Protein AF-A0A7Y5KD28-F1 (afdb_monomer)

Structure (mmCIF, N/CA/C/O backbone):
data_AF-A0A7Y5KD28-F1
#
_entry.id   AF-A0A7Y5KD28-F1
#
loop_
_atom_site.group_PDB
_atom_site.id
_atom_site.type_symbol
_atom_site.label_atom_id
_atom_site.label_alt_id
_atom_site.label_comp_id
_atom_site.label_asym_id
_atom_site.label_entity_id
_atom_site.label_seq_id
_atom_site.pdbx_PDB_ins_code
_atom_site.Cartn_x
_atom_site.Cartn_y
_atom_site.Cartn_z
_atom_site.occupancy
_atom_site.B_iso_or_equiv
_atom_site.auth_seq_id
_atom_site.auth_comp_id
_atom_site.auth_asym_id
_atom_site.auth_atom_id
_atom_site.pdbx_PDB_model_num
ATOM 1 N N . MET A 1 1 ? 67.379 13.908 -21.038 1.00 45.03 1 MET A N 1
ATOM 2 C CA . MET A 1 1 ? 66.218 12.996 -21.132 1.00 45.03 1 MET A CA 1
ATOM 3 C C . MET A 1 1 ? 66.187 12.460 -22.552 1.00 45.03 1 MET A C 1
ATOM 5 O O . MET A 1 1 ? 66.178 13.277 -23.458 1.00 45.03 1 MET A O 1
ATOM 9 N N . LYS A 1 2 ? 66.317 11.143 -22.762 1.00 51.88 2 LYS A N 1
ATOM 10 C CA . LYS A 1 2 ? 66.250 10.554 -24.111 1.00 51.88 2 LYS A CA 1
ATOM 11 C C . LYS A 1 2 ? 64.786 10.538 -24.556 1.00 51.88 2 LYS A C 1
ATOM 13 O O . LYS A 1 2 ? 63.954 10.021 -23.815 1.00 51.88 2 LYS A O 1
ATOM 18 N N . ASP A 1 3 ? 64.492 11.109 -25.720 1.00 65.12 3 ASP A N 1
ATOM 19 C CA . ASP A 1 3 ? 63.159 11.043 -26.317 1.00 65.12 3 ASP A CA 1
ATOM 20 C C . ASP A 1 3 ? 62.828 9.595 -26.687 1.00 65.12 3 ASP A C 1
ATOM 22 O O . ASP A 1 3 ? 63.580 8.936 -27.407 1.00 65.12 3 ASP A O 1
ATOM 26 N N . LEU A 1 4 ? 61.707 9.098 -26.162 1.00 66.06 4 LEU A N 1
ATOM 27 C CA . LEU A 1 4 ? 61.199 7.759 -26.451 1.00 66.06 4 LEU A CA 1
ATOM 28 C C . LEU A 1 4 ? 60.824 7.658 -27.931 1.00 66.06 4 LEU A C 1
ATOM 30 O O . LEU A 1 4 ? 60.107 8.509 -28.468 1.00 66.06 4 LEU A O 1
ATOM 34 N N . THR A 1 5 ? 61.267 6.587 -28.578 1.00 79.88 5 THR A N 1
ATOM 35 C CA . THR A 1 5 ? 60.921 6.267 -29.962 1.00 79.88 5 THR A CA 1
ATOM 36 C C . THR A 1 5 ? 59.408 6.068 -30.115 1.00 79.88 5 THR A C 1
ATOM 38 O O . THR A 1 5 ? 58.695 5.714 -29.173 1.00 79.88 5 THR A O 1
ATOM 41 N N . LYS A 1 6 ? 58.877 6.256 -31.333 1.00 72.69 6 LYS A N 1
ATOM 42 C CA . LYS A 1 6 ? 57.439 6.065 -31.626 1.00 72.69 6 LYS A CA 1
ATOM 43 C C . LYS A 1 6 ? 56.916 4.674 -31.223 1.00 72.69 6 LYS A C 1
ATOM 45 O O . LYS A 1 6 ? 55.735 4.536 -30.911 1.00 72.69 6 LYS A O 1
ATOM 50 N N . ILE A 1 7 ? 57.785 3.661 -31.227 1.00 75.38 7 ILE A N 1
ATOM 51 C CA . ILE A 1 7 ? 57.461 2.286 -30.822 1.00 75.38 7 ILE A CA 1
ATOM 52 C C . ILE A 1 7 ? 57.300 2.205 -29.299 1.00 75.38 7 ILE A C 1
ATOM 54 O O . ILE A 1 7 ? 56.277 1.713 -28.825 1.00 75.38 7 ILE A O 1
ATOM 58 N N . GLU A 1 8 ? 58.240 2.772 -28.541 1.00 76.88 8 GLU A N 1
ATOM 59 C CA . GLU A 1 8 ? 58.186 2.811 -27.073 1.00 76.88 8 GLU A CA 1
ATOM 60 C C . GLU A 1 8 ? 56.978 3.622 -26.571 1.00 76.88 8 GLU A C 1
ATOM 62 O O . GLU A 1 8 ? 56.307 3.220 -25.623 1.00 76.88 8 GLU A O 1
ATOM 67 N N . GLN A 1 9 ? 56.612 4.715 -27.255 1.00 72.31 9 GLN A N 1
ATOM 68 C CA . GLN A 1 9 ? 55.400 5.484 -26.934 1.00 72.31 9 GLN A CA 1
ATOM 69 C C . GLN A 1 9 ? 54.105 4.682 -27.149 1.00 72.31 9 GLN A C 1
ATOM 71 O O . GLN A 1 9 ? 53.150 4.839 -26.386 1.00 72.31 9 GLN A O 1
ATOM 76 N N . LYS A 1 10 ? 54.048 3.826 -28.180 1.00 75.31 10 LYS A N 1
ATOM 77 C CA . LYS A 1 10 ? 52.885 2.967 -28.458 1.00 75.31 10 LYS A CA 1
ATOM 78 C C . LYS A 1 10 ? 52.766 1.845 -27.424 1.00 75.31 10 LYS A C 1
ATOM 80 O O . LYS A 1 10 ? 51.667 1.595 -26.935 1.00 75.31 10 LYS A O 1
ATOM 85 N N . GLN A 1 11 ? 53.889 1.226 -27.059 1.00 79.81 11 GLN A N 1
ATOM 86 C CA . GLN A 1 11 ? 53.948 0.211 -26.003 1.00 79.81 11 GLN A CA 1
ATOM 87 C C . GLN A 1 11 ? 53.531 0.788 -24.648 1.00 79.81 11 GLN A C 1
ATOM 89 O O . GLN A 1 11 ? 52.710 0.193 -23.959 1.00 79.81 11 GLN A O 1
ATOM 94 N N . LEU A 1 12 ? 54.002 1.992 -24.305 1.00 76.25 12 LEU A N 1
ATOM 95 C CA . LEU A 1 12 ? 53.624 2.663 -23.063 1.00 76.25 12 LEU A CA 1
ATOM 96 C C . LEU A 1 12 ? 52.115 2.962 -22.993 1.00 76.25 12 LEU A C 1
ATOM 98 O O . LEU A 1 12 ? 51.504 2.769 -21.945 1.00 76.25 12 LEU A O 1
ATOM 1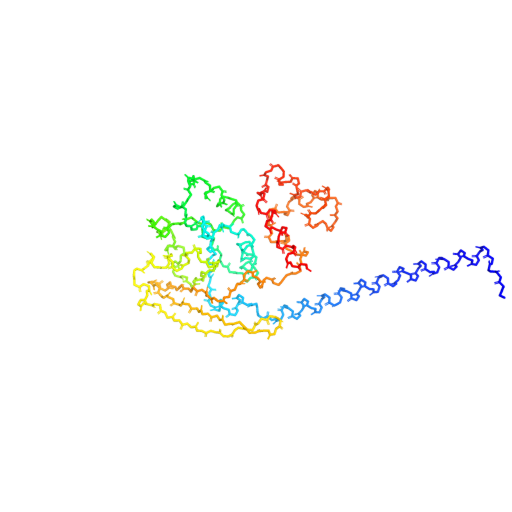02 N N . ARG A 1 13 ? 51.489 3.388 -24.102 1.00 74.44 13 ARG A N 1
ATOM 103 C CA . ARG A 1 13 ? 50.029 3.609 -24.159 1.00 74.44 13 ARG A CA 1
ATOM 104 C C . ARG A 1 13 ? 49.233 2.320 -23.975 1.00 74.44 13 ARG A C 1
ATOM 106 O O . ARG A 1 13 ? 48.241 2.346 -23.255 1.00 74.44 13 ARG A O 1
ATOM 113 N N . HIS A 1 14 ? 49.669 1.226 -24.595 1.00 78.00 14 HIS A N 1
ATOM 114 C CA . HIS A 1 14 ? 49.040 -0.088 -24.440 1.00 78.00 14 HIS A CA 1
ATOM 115 C C . HIS A 1 14 ? 49.076 -0.542 -22.977 1.00 78.00 14 HIS A C 1
ATOM 117 O O . HIS A 1 14 ? 48.043 -0.844 -22.390 1.00 78.00 14 HIS A O 1
ATOM 123 N N . LEU A 1 15 ? 50.253 -0.456 -22.353 1.00 80.81 15 LEU A N 1
ATOM 124 C CA . LEU A 1 15 ? 50.459 -0.834 -20.955 1.00 80.81 15 LEU A CA 1
ATOM 125 C C . LEU A 1 15 ? 49.626 0.033 -19.994 1.00 80.81 15 LEU A C 1
ATOM 127 O O . LEU A 1 15 ? 49.094 -0.449 -18.997 1.00 80.81 15 LEU A O 1
ATOM 131 N N . MET A 1 16 ? 49.470 1.326 -20.306 1.00 76.94 16 MET A N 1
ATOM 132 C CA . MET A 1 16 ? 48.580 2.221 -19.560 1.00 76.94 16 MET A CA 1
ATOM 133 C C . MET A 1 16 ? 47.094 1.883 -19.746 1.00 76.94 16 MET A C 1
ATOM 135 O O . MET A 1 16 ? 46.325 2.056 -18.801 1.00 76.94 16 MET A O 1
ATOM 139 N N . GLN A 1 17 ? 46.672 1.426 -20.929 1.00 71.12 17 GLN A N 1
ATOM 140 C CA . GLN A 1 17 ? 45.291 1.000 -21.184 1.00 71.12 17 GLN A CA 1
ATOM 141 C C . GLN A 1 17 ? 44.956 -0.294 -20.438 1.00 71.12 17 GLN A C 1
ATOM 143 O O . GLN A 1 17 ? 43.931 -0.343 -19.763 1.00 71.12 17 GLN A O 1
ATOM 148 N N . GLU A 1 18 ? 45.844 -1.287 -20.468 1.00 79.62 18 GLU A N 1
ATOM 149 C CA . GLU A 1 18 ? 45.683 -2.535 -19.710 1.00 79.62 18 GLU A CA 1
ATOM 150 C C . GLU A 1 18 ? 45.641 -2.275 -18.203 1.00 79.62 18 GLU A C 1
ATOM 152 O O . GLU A 1 18 ? 44.765 -2.782 -17.504 1.00 79.62 18 GLU A O 1
ATOM 157 N N . ARG A 1 19 ? 46.525 -1.402 -17.699 1.00 81.62 19 ARG A N 1
ATOM 158 C CA . ARG A 1 19 ? 46.511 -0.998 -16.288 1.00 81.62 19 ARG A CA 1
ATOM 159 C C . ARG A 1 19 ? 45.207 -0.298 -15.898 1.00 81.62 19 ARG A C 1
ATOM 161 O O . ARG A 1 19 ? 44.709 -0.530 -14.803 1.00 81.62 19 ARG A O 1
ATOM 168 N N . LYS A 1 20 ? 44.644 0.546 -16.772 1.00 73.50 20 LYS A N 1
ATOM 169 C CA . LYS A 1 20 ? 43.342 1.194 -16.535 1.00 73.50 20 LYS A CA 1
ATOM 170 C C . LYS A 1 20 ? 42.182 0.199 -16.537 1.00 73.50 20 LYS A C 1
ATOM 172 O O . LYS A 1 20 ? 41.294 0.346 -15.708 1.00 73.50 20 LYS A O 1
ATOM 177 N N . ALA A 1 21 ? 42.182 -0.775 -17.447 1.00 74.44 21 ALA A N 1
ATOM 178 C CA . ALA A 1 21 ? 41.151 -1.810 -17.504 1.00 74.44 21 ALA A CA 1
ATOM 179 C C . ALA A 1 21 ? 41.175 -2.689 -16.245 1.00 74.44 21 ALA A C 1
ATOM 181 O O . ALA A 1 21 ? 40.136 -2.920 -15.638 1.00 74.44 21 ALA A O 1
ATOM 182 N N . ARG A 1 22 ? 42.370 -3.081 -15.792 1.00 82.00 22 ARG A N 1
ATOM 183 C CA . ARG A 1 22 ? 42.548 -3.858 -14.563 1.00 82.00 22 ARG A CA 1
ATOM 184 C C . ARG A 1 22 ? 42.075 -3.113 -13.311 1.00 82.00 22 ARG A C 1
ATOM 186 O O . ARG A 1 22 ? 41.304 -3.665 -12.544 1.00 82.00 22 ARG A O 1
ATOM 193 N N . LEU A 1 23 ? 42.459 -1.843 -13.156 1.00 76.44 23 LEU A N 1
ATOM 194 C CA . LEU A 1 23 ? 41.993 -1.005 -12.040 1.00 76.44 23 LEU A CA 1
ATOM 195 C C . LEU A 1 23 ? 40.474 -0.773 -12.049 1.00 76.44 23 LEU A C 1
ATOM 197 O O . LEU A 1 23 ? 39.911 -0.391 -11.029 1.00 76.44 23 LEU A O 1
ATOM 201 N N . ARG A 1 24 ? 39.818 -0.912 -13.207 1.00 74.25 24 ARG A N 1
ATOM 202 C CA . ARG A 1 24 ? 38.361 -0.811 -13.310 1.00 74.25 24 ARG A CA 1
ATOM 203 C C . ARG A 1 24 ? 37.686 -2.088 -12.813 1.00 74.25 24 ARG A C 1
ATOM 205 O O . ARG A 1 24 ? 36.759 -1.965 -12.031 1.00 74.25 24 ARG A O 1
ATOM 212 N N . LEU A 1 25 ? 38.193 -3.253 -13.217 1.00 74.62 25 LEU A N 1
ATOM 213 C CA . LEU A 1 25 ? 37.714 -4.553 -12.737 1.00 74.62 25 LEU A CA 1
ATOM 214 C C . LEU A 1 25 ? 37.894 -4.687 -11.220 1.00 74.62 25 LEU A C 1
ATOM 216 O O . LEU A 1 25 ? 36.931 -4.986 -10.535 1.00 74.62 25 LEU A O 1
ATOM 220 N N . GLU A 1 26 ? 39.074 -4.339 -10.690 1.00 81.00 26 GLU A N 1
ATOM 221 C CA . GLU A 1 26 ? 39.342 -4.370 -9.239 1.00 81.00 26 GLU A CA 1
ATOM 222 C C . GLU A 1 26 ? 38.347 -3.483 -8.455 1.00 81.00 26 GLU A C 1
ATOM 224 O O . GLU A 1 26 ? 37.886 -3.859 -7.387 1.00 81.00 26 GLU A O 1
ATOM 229 N N . ARG A 1 27 ? 37.934 -2.331 -9.011 1.00 71.62 27 ARG A N 1
ATOM 230 C CA . ARG A 1 27 ? 36.914 -1.455 -8.398 1.00 71.62 27 ARG A CA 1
ATOM 231 C C . ARG A 1 27 ? 35.479 -1.957 -8.545 1.00 71.62 27 ARG A C 1
ATOM 233 O O . ARG A 1 27 ? 34.626 -1.550 -7.763 1.00 71.62 27 ARG A O 1
ATOM 240 N N . GLU A 1 28 ? 35.184 -2.709 -9.600 1.00 71.31 28 GLU A N 1
ATOM 241 C CA . GLU A 1 28 ? 33.876 -3.341 -9.795 1.00 71.31 28 GLU A CA 1
ATOM 242 C C . GLU A 1 28 ? 33.728 -4.509 -8.805 1.00 71.31 28 GLU A C 1
ATOM 244 O O . GLU A 1 28 ? 32.719 -4.569 -8.112 1.00 71.31 28 GLU A O 1
ATOM 249 N N . GLU A 1 29 ? 34.778 -5.317 -8.618 1.00 72.88 29 GLU A N 1
ATOM 250 C CA . GLU A 1 29 ? 34.846 -6.390 -7.612 1.00 72.88 29 GLU A CA 1
ATOM 251 C C . GLU A 1 29 ? 34.742 -5.850 -6.172 1.00 72.88 29 GLU A C 1
ATOM 253 O O . GLU A 1 29 ? 33.913 -6.328 -5.403 1.00 72.88 29 GLU A O 1
ATOM 258 N N . GLU A 1 30 ? 35.501 -4.802 -5.813 1.00 70.19 30 GLU A N 1
ATOM 259 C CA . GLU A 1 30 ? 35.403 -4.156 -4.487 1.00 70.19 30 GLU A CA 1
ATOM 260 C C . GLU A 1 30 ? 33.987 -3.617 -4.211 1.00 70.19 30 GLU A C 1
ATOM 262 O O . GLU A 1 30 ? 33.477 -3.737 -3.098 1.00 70.19 30 GLU A O 1
ATOM 267 N N . ARG A 1 31 ? 33.317 -3.052 -5.227 1.00 67.25 31 ARG A N 1
ATOM 268 C CA . ARG A 1 31 ? 31.932 -2.569 -5.102 1.00 67.25 31 ARG A CA 1
ATOM 269 C C . ARG A 1 31 ? 30.929 -3.698 -4.924 1.00 67.25 31 ARG A C 1
ATOM 271 O O . ARG A 1 31 ? 29.965 -3.517 -4.189 1.00 67.25 31 ARG A O 1
ATOM 278 N N . GLU A 1 32 ? 31.118 -4.822 -5.608 1.00 62.41 32 GLU A N 1
ATOM 279 C CA . GLU A 1 32 ? 30.268 -6.003 -5.447 1.00 62.41 32 GLU A CA 1
ATOM 280 C C . GLU A 1 32 ? 30.452 -6.641 -4.063 1.00 62.41 32 GLU A C 1
ATOM 282 O O . GLU A 1 32 ? 29.462 -7.035 -3.446 1.00 62.41 32 GLU A O 1
ATOM 287 N N . GLU A 1 33 ? 31.680 -6.679 -3.533 1.00 64.81 33 GLU A N 1
ATOM 288 C CA . GLU A 1 33 ? 31.959 -7.145 -2.169 1.00 64.81 33 GLU A CA 1
ATOM 289 C C . GLU A 1 33 ? 31.365 -6.213 -1.100 1.00 64.81 33 GLU A C 1
ATOM 291 O O . GLU A 1 33 ? 30.713 -6.692 -0.170 1.00 64.81 33 GLU A O 1
ATOM 296 N N . GLU A 1 34 ? 31.527 -4.891 -1.236 1.00 60.34 34 GLU A N 1
ATOM 297 C CA . GLU A 1 34 ? 30.928 -3.907 -0.320 1.00 60.34 34 GLU A CA 1
ATOM 298 C C . GLU A 1 34 ? 29.394 -3.949 -0.371 1.00 60.34 34 GLU A C 1
ATOM 300 O O . GLU A 1 34 ? 28.745 -4.009 0.675 1.00 60.34 34 GLU A O 1
ATOM 305 N N . ALA A 1 35 ? 28.804 -3.997 -1.570 1.00 55.12 35 ALA A N 1
ATOM 306 C CA . ALA A 1 35 ? 27.358 -4.125 -1.741 1.00 55.12 35 ALA A CA 1
ATOM 307 C C . ALA A 1 35 ? 26.830 -5.456 -1.184 1.00 55.12 35 ALA A C 1
ATOM 309 O O . ALA A 1 35 ? 25.750 -5.489 -0.594 1.00 55.12 35 ALA A O 1
ATOM 310 N N . GLY A 1 36 ? 27.592 -6.545 -1.333 1.00 53.00 36 GLY A N 1
ATOM 311 C CA . GLY A 1 36 ? 27.282 -7.846 -0.746 1.00 53.00 36 GLY A CA 1
ATOM 312 C C . GLY A 1 36 ? 27.288 -7.813 0.783 1.00 53.00 36 GLY A C 1
ATOM 313 O O . GLY A 1 36 ? 26.335 -8.280 1.405 1.00 53.00 36 GLY A O 1
ATOM 314 N N . ALA A 1 37 ? 28.308 -7.202 1.390 1.00 52.00 37 ALA A N 1
ATOM 315 C CA . ALA A 1 37 ? 28.430 -7.073 2.842 1.00 52.00 37 ALA A CA 1
ATOM 316 C C . ALA A 1 37 ? 27.361 -6.144 3.452 1.00 52.00 37 ALA A C 1
ATOM 318 O O . ALA A 1 37 ? 26.794 -6.458 4.501 1.00 52.00 37 ALA A O 1
ATOM 319 N N . GLU A 1 38 ? 27.037 -5.024 2.796 1.00 54.12 38 GLU A N 1
ATOM 320 C CA . GLU A 1 38 ? 25.937 -4.143 3.213 1.00 54.12 38 GLU A CA 1
ATOM 321 C C . GLU A 1 38 ? 24.571 -4.822 3.057 1.00 54.12 38 GLU A C 1
ATOM 323 O O . GLU A 1 38 ? 23.731 -4.731 3.956 1.00 54.12 38 GLU A O 1
ATOM 328 N N . ALA A 1 39 ? 24.339 -5.547 1.957 1.00 53.72 39 ALA A N 1
ATOM 329 C CA . ALA A 1 39 ? 23.113 -6.318 1.763 1.00 53.72 39 ALA A CA 1
ATOM 330 C C . ALA A 1 39 ? 22.953 -7.414 2.830 1.00 53.72 39 ALA A C 1
ATOM 332 O O . ALA A 1 39 ? 21.835 -7.655 3.292 1.00 53.72 39 ALA A O 1
ATOM 333 N N . GLU A 1 40 ? 24.051 -8.039 3.261 1.00 47.25 40 GLU A N 1
ATOM 334 C CA . GLU A 1 40 ? 24.055 -9.048 4.320 1.00 47.25 40 GLU A CA 1
ATOM 335 C C . GLU A 1 40 ? 23.751 -8.438 5.706 1.00 47.25 40 GLU A C 1
ATOM 337 O O . GLU A 1 40 ? 22.872 -8.949 6.401 1.00 47.25 40 GLU A O 1
ATOM 342 N N . ASP A 1 41 ? 24.349 -7.298 6.093 1.00 52.81 41 ASP A N 1
ATOM 343 C CA . ASP A 1 41 ? 24.014 -6.604 7.362 1.00 52.81 41 ASP A CA 1
ATOM 344 C C . ASP A 1 41 ? 22.566 -6.073 7.370 1.00 52.81 41 ASP A C 1
ATOM 346 O O . ASP A 1 41 ? 21.840 -6.213 8.360 1.00 52.81 41 ASP A O 1
ATOM 350 N N . VAL A 1 42 ? 22.084 -5.534 6.244 1.00 54.06 42 VAL A N 1
ATOM 351 C CA . VAL A 1 42 ? 20.682 -5.106 6.096 1.00 54.06 42 VAL A CA 1
ATOM 352 C C . VAL A 1 42 ? 19.723 -6.300 6.147 1.00 54.06 42 VAL A C 1
ATOM 354 O O . VAL A 1 42 ? 18.638 -6.180 6.717 1.00 54.06 42 VAL A O 1
ATOM 357 N N . SER A 1 43 ? 20.110 -7.458 5.603 1.00 49.41 43 SER A N 1
ATOM 358 C CA . SER A 1 43 ? 19.316 -8.692 5.654 1.00 49.41 43 SER A CA 1
ATOM 359 C C . SER A 1 43 ? 19.254 -9.314 7.054 1.00 49.41 43 SER A C 1
ATOM 361 O O . SER A 1 43 ? 18.311 -10.054 7.344 1.00 49.41 43 SER A O 1
ATOM 363 N N . LEU A 1 44 ? 20.245 -9.060 7.915 1.00 48.31 44 LEU A N 1
ATOM 364 C CA . LEU A 1 44 ? 20.317 -9.621 9.268 1.00 48.31 44 LEU A CA 1
ATOM 365 C C . LEU A 1 44 ? 19.481 -8.840 10.293 1.00 48.31 44 LEU A C 1
ATOM 367 O O . LEU A 1 44 ? 19.136 -9.385 11.345 1.00 48.31 44 LEU A O 1
ATOM 371 N N . ARG A 1 45 ? 19.122 -7.583 10.006 1.00 60.84 45 ARG A N 1
ATOM 372 C CA . ARG A 1 45 ? 18.288 -6.762 10.895 1.00 60.84 45 ARG A CA 1
ATOM 373 C C . ARG A 1 45 ? 16.808 -6.953 10.587 1.00 60.84 45 ARG A C 1
ATOM 375 O O . ARG A 1 45 ? 16.359 -6.826 9.453 1.00 60.84 45 ARG A O 1
ATOM 382 N N . GLU A 1 46 ? 16.030 -7.237 11.629 1.00 69.44 46 GLU A N 1
ATOM 383 C CA . GLU A 1 46 ? 14.576 -7.354 11.524 1.00 69.44 46 GLU A CA 1
ATOM 384 C C . GLU A 1 46 ? 13.977 -6.041 10.997 1.00 69.44 46 GLU A C 1
ATOM 386 O O . GLU A 1 46 ? 14.171 -4.977 11.598 1.00 69.44 46 GLU A O 1
ATOM 391 N N . SER A 1 47 ? 13.241 -6.110 9.880 1.00 82.44 47 SER A N 1
ATOM 392 C CA . SER A 1 47 ? 12.644 -4.921 9.274 1.00 82.44 47 SER A CA 1
ATOM 393 C C . SER A 1 47 ? 11.718 -4.208 10.261 1.00 82.44 47 SER A C 1
ATOM 395 O O . SER A 1 47 ? 11.080 -4.825 11.120 1.00 82.44 47 SER A O 1
ATOM 397 N N . LEU A 1 48 ? 11.605 -2.885 10.128 1.00 86.62 48 LEU A N 1
ATOM 398 C CA . LEU A 1 48 ? 10.737 -2.086 10.994 1.00 86.62 48 LEU A CA 1
ATOM 399 C C . LEU A 1 48 ? 9.281 -2.574 10.951 1.00 86.62 48 LEU A C 1
ATOM 401 O O . LEU A 1 48 ? 8.598 -2.607 11.977 1.00 86.62 48 LEU A O 1
ATOM 405 N N . LEU A 1 49 ? 8.822 -2.991 9.765 1.00 89.06 49 LEU A N 1
ATOM 406 C CA . LEU A 1 49 ? 7.504 -3.587 9.598 1.00 89.06 49 LEU A CA 1
ATOM 407 C C . LEU A 1 49 ? 7.376 -4.848 10.453 1.00 89.06 49 LEU A C 1
ATOM 409 O O . LEU A 1 49 ? 6.391 -4.971 11.174 1.00 89.06 49 LEU A O 1
ATOM 413 N N . ARG A 1 50 ? 8.367 -5.740 10.440 1.00 87.00 50 ARG A N 1
ATOM 414 C CA . ARG A 1 50 ? 8.324 -6.992 11.199 1.00 87.00 50 ARG A CA 1
ATOM 415 C C . ARG A 1 50 ? 8.363 -6.785 12.716 1.00 87.00 50 ARG A C 1
ATOM 417 O O . ARG A 1 50 ? 7.567 -7.407 13.423 1.00 87.00 50 ARG A O 1
ATOM 424 N N . GLN A 1 51 ? 9.159 -5.823 13.197 1.00 87.81 51 GLN A N 1
ATOM 425 C CA . GLN A 1 51 ? 9.179 -5.427 14.614 1.00 87.81 51 GLN A CA 1
ATOM 426 C C . GLN A 1 51 ? 7.783 -4.999 15.112 1.00 87.81 51 GLN A C 1
ATOM 428 O O . GLN A 1 51 ? 7.363 -5.359 16.216 1.00 87.81 51 GLN A O 1
ATOM 433 N N . ILE A 1 52 ? 7.038 -4.246 14.293 1.00 88.25 52 ILE A N 1
ATOM 434 C CA . ILE A 1 52 ? 5.686 -3.768 14.622 1.00 88.25 52 ILE A CA 1
ATOM 435 C C . ILE A 1 52 ? 4.638 -4.872 14.413 1.00 88.25 52 ILE A C 1
ATOM 437 O O . ILE A 1 52 ? 3.757 -5.070 15.254 1.00 88.25 52 ILE A O 1
ATOM 441 N N . ALA A 1 53 ? 4.740 -5.603 13.303 1.00 86.81 53 ALA A N 1
ATOM 442 C CA . ALA A 1 53 ? 3.765 -6.575 12.819 1.00 86.81 53 ALA A CA 1
ATOM 443 C C . ALA A 1 53 ? 3.888 -7.954 13.487 1.00 86.81 53 ALA A C 1
ATOM 445 O O . ALA A 1 53 ? 3.370 -8.946 12.974 1.00 86.81 53 ALA A O 1
ATOM 446 N N . LYS A 1 54 ? 4.556 -8.064 14.641 1.00 87.12 54 LYS A N 1
ATOM 447 C CA . LYS A 1 54 ? 4.733 -9.345 15.332 1.00 87.12 54 LYS A CA 1
ATOM 448 C C . LYS A 1 54 ? 3.387 -10.020 15.602 1.00 87.12 54 LYS A C 1
ATOM 450 O O . LYS A 1 54 ? 2.595 -9.530 16.408 1.00 87.12 54 LYS A O 1
ATOM 455 N N . GLY A 1 55 ? 3.152 -11.169 14.965 1.00 89.31 55 GLY A N 1
ATOM 456 C CA . GLY A 1 55 ? 1.909 -11.945 15.056 1.00 89.31 55 GLY A CA 1
ATOM 457 C C . GLY A 1 55 ? 0.722 -11.339 14.296 1.00 89.31 55 GLY A C 1
ATOM 458 O O . GLY A 1 55 ? -0.419 -11.652 14.625 1.00 89.31 55 GLY A O 1
ATOM 459 N N . VAL A 1 56 ? 0.967 -10.419 13.366 1.00 94.44 56 VAL A N 1
ATOM 460 C CA . VAL A 1 56 ? -0.017 -9.914 12.401 1.00 94.44 56 VAL A CA 1
ATOM 461 C C . VAL A 1 56 ? -0.051 -10.873 11.215 1.00 94.44 56 VAL A C 1
ATOM 463 O O . VAL A 1 56 ? 0.993 -11.248 10.696 1.00 94.44 56 VAL A O 1
ATOM 466 N N . SER A 1 57 ? -1.250 -11.275 10.799 1.00 94.56 57 SER A N 1
ATOM 467 C CA . SER A 1 57 ? -1.469 -12.144 9.635 1.00 94.56 57 SER A CA 1
ATOM 468 C C . SER A 1 57 ? -1.804 -11.367 8.364 1.00 94.56 57 SER A C 1
ATOM 470 O O . SER A 1 57 ? -1.660 -11.901 7.271 1.00 94.56 57 SER A O 1
ATOM 472 N N . GLN A 1 58 ? -2.302 -10.134 8.503 1.00 96.81 58 GLN A N 1
ATOM 473 C CA . GLN A 1 58 ? -2.788 -9.333 7.382 1.00 96.81 58 GLN A CA 1
ATOM 474 C C . GLN A 1 58 ? -2.388 -7.861 7.530 1.00 96.81 58 GLN A C 1
ATOM 476 O O . GLN A 1 58 ? -2.604 -7.248 8.578 1.00 96.81 58 GLN A O 1
ATOM 481 N N . LEU A 1 59 ? -1.861 -7.267 6.463 1.00 97.31 59 LEU A N 1
ATOM 482 C CA . LEU A 1 59 ? -1.640 -5.833 6.349 1.00 97.31 59 LEU A CA 1
ATOM 483 C C . LEU A 1 59 ? -2.777 -5.193 5.545 1.00 97.31 59 LEU A C 1
ATOM 485 O O . LEU A 1 59 ? -3.035 -5.562 4.401 1.00 97.31 59 LEU A O 1
ATOM 489 N N . VAL A 1 60 ? -3.447 -4.205 6.131 1.00 97.75 60 VAL A N 1
ATOM 490 C CA . VAL A 1 60 ? -4.479 -3.412 5.459 1.00 97.75 60 VAL A CA 1
ATOM 491 C C . VAL A 1 60 ? -3.900 -2.042 5.130 1.00 97.75 60 VAL A C 1
ATOM 493 O O . VAL A 1 60 ? -3.761 -1.178 5.998 1.00 97.75 60 VAL A O 1
ATOM 496 N N . ILE A 1 61 ? -3.554 -1.836 3.865 1.00 97.44 61 ILE A N 1
ATOM 497 C CA . ILE A 1 61 ? -3.009 -0.572 3.371 1.00 97.44 61 ILE A CA 1
ATOM 498 C C . ILE A 1 61 ? -4.181 0.348 3.049 1.00 97.44 61 ILE A C 1
ATOM 500 O O . ILE A 1 61 ? -4.971 0.072 2.149 1.00 97.44 61 ILE A O 1
ATOM 504 N N . VAL A 1 62 ? -4.316 1.443 3.792 1.00 96.94 62 VAL A N 1
ATOM 505 C CA . VAL A 1 62 ? -5.407 2.405 3.633 1.00 96.94 62 VAL A CA 1
ATOM 506 C C . VAL A 1 62 ? -4.923 3.603 2.822 1.00 96.94 62 VAL A C 1
ATOM 508 O O . VAL A 1 62 ? -4.148 4.427 3.304 1.00 96.94 62 VAL A O 1
ATOM 511 N N . GLY A 1 63 ? -5.422 3.713 1.595 1.00 96.25 63 GLY A N 1
ATOM 512 C CA . GLY A 1 63 ? -5.355 4.927 0.783 1.00 96.25 63 GLY A CA 1
ATOM 513 C C . GLY A 1 63 ? -6.649 5.730 0.909 1.00 96.25 63 GLY A C 1
ATOM 514 O O . GLY A 1 63 ? -7.665 5.208 1.365 1.00 96.25 63 GLY A O 1
ATOM 515 N N . ALA A 1 64 ? -6.645 6.997 0.498 1.00 95.06 64 ALA A N 1
ATOM 516 C CA . ALA A 1 64 ? -7.853 7.818 0.506 1.00 95.06 64 ALA A CA 1
ATOM 517 C C . ALA A 1 64 ? -7.985 8.686 -0.744 1.00 95.06 64 ALA A C 1
ATOM 519 O O . ALA A 1 64 ? -6.995 9.159 -1.296 1.00 95.06 64 ALA A O 1
ATOM 520 N N . PHE A 1 65 ? -9.230 8.930 -1.148 1.00 94.06 65 PHE A N 1
ATOM 521 C CA . PHE A 1 65 ? -9.575 9.993 -2.085 1.00 94.06 65 PHE A CA 1
ATOM 522 C C . PHE A 1 65 ? -9.802 11.320 -1.343 1.00 94.06 65 PHE A C 1
ATOM 524 O O . PHE A 1 65 ? -10.190 11.344 -0.175 1.00 94.06 65 PHE A O 1
ATOM 531 N N . GLY A 1 66 ? -9.575 12.447 -2.019 1.00 89.38 66 GLY A N 1
ATOM 532 C CA . GLY A 1 66 ? -9.739 13.780 -1.433 1.00 89.38 66 GLY A CA 1
ATOM 533 C C . GLY A 1 66 ? -8.469 14.295 -0.755 1.00 89.38 66 GLY A C 1
ATOM 534 O O . GLY A 1 66 ? -7.447 14.436 -1.417 1.00 89.38 66 GLY A O 1
ATOM 535 N N . SER A 1 67 ? -8.554 14.646 0.534 1.00 84.06 67 SER A N 1
ATOM 536 C CA . SER A 1 67 ? -7.422 15.170 1.317 1.00 84.06 67 SER A CA 1
ATOM 537 C C . SER A 1 67 ? -7.084 14.234 2.495 1.00 84.06 67 SER A C 1
ATOM 539 O O . SER A 1 67 ? -7.975 13.971 3.320 1.00 84.06 67 SER A O 1
ATOM 541 N N . PRO A 1 68 ? -5.845 13.705 2.592 1.00 87.75 68 PRO A N 1
ATOM 542 C CA . PRO A 1 68 ? -4.779 13.810 1.587 1.00 87.75 68 PRO A CA 1
ATOM 543 C C . PRO A 1 68 ? -5.151 13.083 0.277 1.00 87.75 68 PRO A C 1
ATOM 545 O O . PRO A 1 68 ? -5.989 12.175 0.313 1.00 87.75 68 PRO A O 1
ATOM 548 N N . PRO A 1 69 ? -4.573 13.488 -0.872 1.00 88.88 69 PRO A N 1
ATOM 549 C CA . PRO A 1 69 ? -4.782 12.788 -2.134 1.00 88.88 69 PRO A CA 1
ATOM 550 C C . PRO A 1 69 ? -4.167 11.390 -2.081 1.00 88.88 69 PRO A C 1
ATOM 552 O O . PRO A 1 69 ? -3.275 11.117 -1.276 1.00 88.88 69 PRO A O 1
ATOM 555 N N . LEU A 1 70 ? -4.613 10.511 -2.979 1.00 92.50 70 LEU A N 1
ATOM 556 C CA . LEU A 1 70 ? -4.077 9.160 -3.070 1.00 92.50 70 LEU A CA 1
ATOM 557 C C . LEU A 1 70 ? -2.591 9.203 -3.467 1.00 92.50 70 LEU A C 1
ATOM 559 O O . LEU A 1 70 ? -2.245 9.542 -4.600 1.00 92.50 70 LEU A O 1
ATOM 563 N N . ALA A 1 71 ? -1.714 8.860 -2.524 1.00 92.81 71 ALA A N 1
ATOM 564 C CA . ALA A 1 71 ? -0.270 8.836 -2.716 1.00 92.81 71 ALA A CA 1
ATOM 565 C C . ALA A 1 71 ? 0.186 7.452 -3.206 1.00 92.81 71 ALA A C 1
ATOM 567 O O . ALA A 1 71 ? 0.517 6.576 -2.408 1.00 92.81 71 ALA A O 1
ATOM 568 N N . PHE A 1 72 ? 0.212 7.256 -4.530 1.00 96.38 72 PHE A N 1
ATOM 569 C CA . PHE A 1 72 ? 0.661 5.995 -5.140 1.00 96.38 72 PHE A CA 1
ATOM 570 C C . PHE A 1 72 ? 2.054 5.535 -4.672 1.00 96.38 72 PHE A C 1
ATOM 572 O O . PHE A 1 72 ? 2.164 4.366 -4.318 1.00 96.38 72 PHE A O 1
ATOM 579 N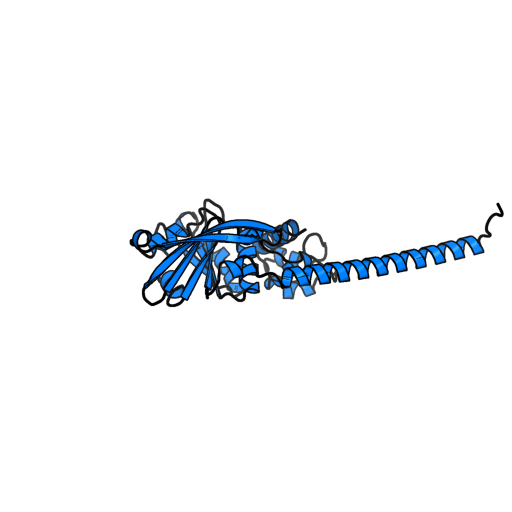 N . PRO A 1 73 ? 3.081 6.408 -4.551 1.00 96.31 73 PRO A N 1
ATOM 580 C CA . PRO A 1 73 ? 4.391 5.980 -4.051 1.00 96.31 73 PRO A CA 1
ATOM 581 C C . PRO A 1 73 ? 4.335 5.398 -2.639 1.00 96.31 73 PRO A C 1
ATOM 583 O O . PRO A 1 73 ? 4.953 4.374 -2.373 1.00 96.31 73 PRO A O 1
ATOM 586 N N . THR A 1 74 ? 3.564 6.008 -1.737 1.00 95.12 74 THR A N 1
ATOM 587 C CA . THR A 1 74 ? 3.373 5.496 -0.374 1.00 95.12 74 THR A CA 1
ATOM 588 C C . THR A 1 74 ? 2.702 4.128 -0.388 1.00 95.12 74 THR A C 1
ATOM 590 O O . THR A 1 74 ? 3.169 3.197 0.266 1.00 95.12 74 THR A O 1
ATOM 593 N N . LEU A 1 75 ? 1.612 4.003 -1.148 1.00 96.50 75 LEU A N 1
ATOM 594 C CA . LEU A 1 75 ? 0.849 2.767 -1.296 1.00 96.50 75 LEU A CA 1
ATOM 595 C C . LEU A 1 75 ? 1.743 1.645 -1.836 1.00 96.50 75 LEU A C 1
ATOM 597 O O . LEU A 1 75 ? 1.817 0.575 -1.239 1.00 96.50 75 LEU A O 1
ATOM 601 N N . ASP A 1 76 ? 2.471 1.914 -2.915 1.00 97.81 76 ASP A N 1
ATOM 602 C CA . ASP A 1 76 ? 3.310 0.926 -3.581 1.00 97.81 76 ASP A CA 1
ATOM 603 C C . ASP A 1 76 ? 4.519 0.530 -2.722 1.00 97.81 76 ASP A C 1
ATOM 605 O O . ASP A 1 76 ? 4.838 -0.651 -2.650 1.00 97.81 76 ASP A O 1
ATOM 609 N N . ARG A 1 77 ? 5.132 1.458 -1.969 1.00 97.12 77 ARG A N 1
ATOM 610 C CA . ARG A 1 77 ? 6.171 1.110 -0.976 1.00 97.12 77 ARG A CA 1
ATOM 611 C C . ARG A 1 77 ? 5.634 0.178 0.107 1.00 97.12 77 ARG A C 1
ATOM 613 O O . ARG A 1 77 ? 6.323 -0.762 0.490 1.00 97.12 77 ARG A O 1
ATOM 620 N N . LEU A 1 78 ? 4.410 0.405 0.586 1.00 96.31 78 LEU A N 1
ATOM 621 C CA . LEU A 1 78 ? 3.775 -0.484 1.564 1.00 96.31 78 LEU A CA 1
ATOM 622 C C . LEU A 1 78 ? 3.448 -1.857 0.963 1.00 96.31 78 LEU A C 1
ATOM 624 O O . LEU A 1 78 ? 3.602 -2.850 1.665 1.00 96.31 78 LEU A O 1
ATOM 628 N N . LEU A 1 79 ? 3.051 -1.932 -0.315 1.00 97.06 79 LEU A N 1
ATOM 629 C CA . LEU A 1 79 ? 2.865 -3.210 -1.018 1.00 97.06 79 LEU A CA 1
ATOM 630 C C . LEU A 1 79 ? 4.182 -3.984 -1.120 1.00 97.06 79 LEU A C 1
ATOM 632 O O . LEU A 1 79 ? 4.209 -5.169 -0.800 1.00 97.06 79 LEU A O 1
ATOM 636 N N . ILE A 1 80 ? 5.275 -3.307 -1.486 1.00 96.38 80 ILE A N 1
ATOM 637 C CA . ILE A 1 80 ? 6.618 -3.903 -1.537 1.00 96.38 80 ILE A CA 1
ATOM 638 C C . ILE A 1 80 ? 7.007 -4.453 -0.162 1.00 96.38 80 ILE A C 1
ATOM 640 O O . ILE A 1 80 ? 7.430 -5.601 -0.051 1.00 96.38 80 ILE A O 1
ATOM 644 N N . LEU A 1 81 ? 6.841 -3.652 0.895 1.00 94.62 81 LEU A N 1
ATOM 645 C CA . LEU A 1 81 ? 7.136 -4.076 2.264 1.00 94.62 81 LEU A CA 1
ATOM 646 C C . LEU A 1 81 ? 6.301 -5.295 2.673 1.00 94.62 81 LEU A C 1
ATOM 648 O O . LEU A 1 81 ? 6.843 -6.249 3.219 1.00 94.62 81 LEU A O 1
ATOM 652 N N . ALA A 1 82 ? 5.002 -5.293 2.378 1.00 94.19 82 ALA A N 1
ATOM 653 C CA . ALA A 1 82 ? 4.125 -6.409 2.711 1.00 94.19 82 ALA A CA 1
ATOM 654 C C . ALA A 1 82 ? 4.500 -7.691 1.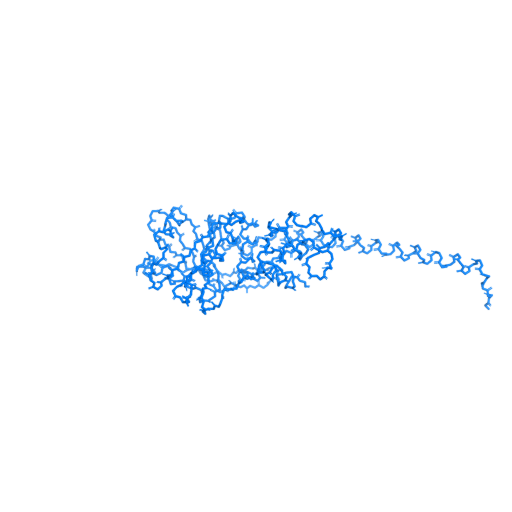957 1.00 94.19 82 ALA A C 1
ATOM 656 O O . ALA A 1 82 ? 4.503 -8.767 2.550 1.00 94.19 82 ALA A O 1
ATOM 657 N N . GLN A 1 83 ? 4.866 -7.569 0.677 1.00 93.25 83 GLN A N 1
ATOM 658 C CA . GLN A 1 83 ? 5.320 -8.688 -0.143 1.00 93.25 83 GLN A CA 1
ATOM 659 C C . GLN A 1 83 ? 6.639 -9.274 0.377 1.00 93.25 83 GLN A C 1
ATOM 661 O O . GLN A 1 83 ? 6.774 -10.492 0.427 1.00 93.25 83 GLN A O 1
ATOM 666 N N . ARG A 1 84 ? 7.592 -8.432 0.800 1.00 90.94 84 ARG A N 1
ATOM 667 C CA . ARG A 1 84 ? 8.869 -8.881 1.387 1.00 90.94 84 ARG A CA 1
ATOM 668 C C . ARG A 1 84 ? 8.704 -9.608 2.716 1.00 90.94 84 ARG A C 1
ATOM 670 O O . ARG A 1 84 ? 9.478 -10.508 3.008 1.00 90.94 84 ARG A O 1
ATOM 677 N N . GLU A 1 85 ? 7.712 -9.206 3.503 1.00 89.81 85 GLU A N 1
ATOM 678 C CA . GLU A 1 85 ? 7.390 -9.829 4.791 1.00 89.81 85 GLU A CA 1
ATOM 679 C C . GLU A 1 85 ? 6.353 -10.957 4.672 1.00 89.81 85 GLU A C 1
ATOM 681 O O . GLU A 1 85 ? 5.887 -11.467 5.690 1.00 89.81 85 GLU A O 1
ATOM 686 N N . GLU A 1 86 ? 5.974 -11.333 3.445 1.00 91.12 86 GLU A N 1
ATOM 687 C CA . GLU A 1 86 ? 5.011 -12.402 3.147 1.00 91.12 86 GLU A CA 1
ATOM 688 C C . GLU A 1 86 ? 3.654 -12.228 3.863 1.00 91.12 86 GLU A C 1
ATOM 690 O O . GLU A 1 86 ? 2.982 -13.195 4.231 1.00 91.12 86 GLU A O 1
ATOM 695 N N . LEU A 1 87 ? 3.226 -10.978 4.067 1.00 93.62 87 LEU A N 1
ATOM 696 C CA . LEU A 1 87 ? 1.957 -10.666 4.720 1.00 93.62 87 LEU A CA 1
ATOM 697 C C . LEU A 1 87 ? 0.800 -10.692 3.719 1.00 93.62 87 LEU A C 1
ATOM 699 O O . LEU A 1 87 ? 0.860 -10.082 2.646 1.00 93.62 87 LEU A O 1
ATOM 703 N N . GLU A 1 88 ? -0.318 -11.316 4.110 1.00 96.12 88 GLU A N 1
ATOM 704 C CA . GLU A 1 88 ? -1.563 -11.174 3.357 1.00 96.12 88 GLU A CA 1
ATOM 705 C C . GLU A 1 88 ? -1.914 -9.685 3.274 1.00 96.12 88 GLU A C 1
ATOM 707 O O . GLU A 1 88 ? -1.969 -8.997 4.292 1.00 96.12 88 GLU A O 1
ATOM 712 N N . THR A 1 89 ? -2.148 -9.169 2.070 1.00 97.38 89 THR A N 1
ATOM 713 C CA . THR A 1 89 ? -2.298 -7.727 1.871 1.00 97.38 89 THR A CA 1
ATOM 714 C C . THR A 1 89 ? -3.669 -7.375 1.320 1.00 97.38 89 THR A C 1
ATOM 716 O O . THR A 1 89 ? -4.106 -7.919 0.308 1.00 97.38 89 THR A O 1
ATOM 719 N N . LEU A 1 90 ? -4.335 -6.425 1.977 1.00 98.31 90 LEU A N 1
ATOM 720 C CA . LEU A 1 90 ? -5.590 -5.826 1.537 1.00 98.31 90 LEU A CA 1
ATOM 721 C C . LEU A 1 90 ? -5.385 -4.333 1.284 1.00 98.31 90 LEU A C 1
ATOM 723 O O . LEU A 1 90 ? -5.103 -3.570 2.206 1.00 98.31 90 LEU A O 1
ATOM 727 N N . LEU A 1 91 ? -5.598 -3.895 0.048 1.00 98.25 91 LEU A N 1
ATOM 728 C CA . LEU A 1 91 ? -5.634 -2.482 -0.296 1.00 98.25 91 LEU A CA 1
ATOM 729 C C . LEU A 1 91 ? -7.052 -1.927 -0.104 1.00 98.25 91 LEU A C 1
ATOM 731 O O . LEU A 1 91 ? -7.991 -2.311 -0.800 1.00 98.25 91 LEU A O 1
ATOM 735 N N . CYS A 1 92 ? -7.209 -0.994 0.829 1.00 98.00 92 CYS A N 1
ATOM 736 C CA . CYS A 1 92 ? -8.468 -0.328 1.137 1.00 98.00 92 CYS A CA 1
ATOM 737 C C . CYS A 1 92 ? -8.425 1.130 0.659 1.00 98.00 92 CYS A C 1
ATOM 739 O O . CYS A 1 92 ? -7.749 1.973 1.248 1.00 98.00 92 CYS A O 1
ATOM 741 N N . LEU A 1 93 ? -9.153 1.441 -0.414 1.00 97.69 93 LEU A N 1
ATOM 742 C CA . LEU A 1 93 ? -9.263 2.791 -0.969 1.00 97.69 93 LEU A CA 1
ATOM 743 C C . LEU A 1 93 ? -10.475 3.509 -0.357 1.00 97.69 93 LEU A C 1
ATOM 745 O O . LEU A 1 93 ? -11.614 3.321 -0.789 1.00 97.69 93 LEU A O 1
ATOM 749 N N . ASN A 1 94 ? -10.226 4.306 0.678 1.00 97.38 94 ASN A N 1
ATOM 750 C CA . ASN A 1 94 ? -11.244 4.977 1.481 1.00 97.38 94 ASN A CA 1
ATOM 751 C C . ASN A 1 94 ? -11.664 6.345 0.902 1.00 97.38 94 ASN A C 1
ATOM 753 O O . ASN A 1 94 ? -11.035 6.892 -0.005 1.00 97.38 94 ASN A O 1
ATOM 757 N N . LYS A 1 95 ? -12.703 6.942 1.493 1.00 96.62 95 LYS A N 1
ATOM 758 C CA . LYS A 1 95 ? -13.241 8.276 1.183 1.00 96.62 95 LYS A CA 1
ATOM 759 C C . LYS A 1 95 ? -13.776 8.422 -0.241 1.00 96.62 95 LYS A C 1
ATOM 761 O O . LYS A 1 95 ? -13.736 9.505 -0.824 1.00 96.62 95 LYS A O 1
ATOM 766 N N . ILE A 1 96 ? -14.304 7.341 -0.814 1.00 96.50 96 ILE A N 1
ATOM 767 C CA . ILE A 1 96 ? -14.927 7.384 -2.148 1.00 96.50 96 ILE A CA 1
ATOM 768 C C . ILE A 1 96 ? -16.101 8.368 -2.229 1.00 96.50 96 ILE A C 1
ATOM 770 O O . ILE A 1 96 ? -16.422 8.836 -3.317 1.00 96.50 96 ILE A O 1
ATOM 774 N N . ASP A 1 97 ? -16.703 8.735 -1.096 1.00 95.44 97 ASP A N 1
ATOM 775 C CA . ASP A 1 97 ? -17.723 9.782 -0.986 1.00 95.44 97 ASP A CA 1
ATOM 776 C C . ASP A 1 97 ? -17.255 11.171 -1.428 1.00 95.44 97 ASP A C 1
ATOM 778 O O . ASP A 1 97 ? -18.085 11.972 -1.853 1.00 95.44 97 ASP A O 1
ATOM 782 N N . LEU A 1 98 ? -15.947 11.433 -1.416 1.00 95.31 98 LEU A N 1
ATOM 783 C CA . LEU A 1 98 ? -15.381 12.707 -1.857 1.00 95.31 98 LEU A CA 1
ATOM 784 C C . LEU A 1 98 ? -15.187 12.791 -3.379 1.00 95.31 98 LEU A C 1
ATOM 786 O O . LEU A 1 98 ? -14.903 13.869 -3.906 1.00 95.31 98 LEU A O 1
ATOM 790 N N . LEU A 1 99 ? -15.331 11.679 -4.105 1.00 94.25 99 LEU A N 1
ATOM 791 C CA . LEU A 1 99 ? -15.197 11.666 -5.558 1.00 94.25 99 LEU A CA 1
ATOM 792 C C . LEU A 1 99 ? -16.470 12.172 -6.233 1.00 94.25 99 LEU A C 1
ATOM 794 O O . LEU A 1 99 ? -17.559 11.638 -6.031 1.00 94.25 99 LEU A O 1
ATOM 798 N N . LYS A 1 100 ? -16.307 13.133 -7.149 1.00 92.69 100 LYS A N 1
ATOM 799 C CA . LYS A 1 100 ? -17.391 13.564 -8.048 1.00 92.69 100 LYS A CA 1
ATOM 800 C C . LYS A 1 100 ? -17.845 12.432 -8.971 1.00 92.69 100 LYS A C 1
ATOM 802 O O . LYS A 1 100 ? -19.030 12.307 -9.255 1.00 92.69 100 LYS A O 1
ATOM 807 N N . ASN A 1 101 ? -16.899 11.618 -9.440 1.00 92.81 101 ASN A N 1
ATOM 808 C CA . ASN A 1 101 ? -17.161 10.453 -10.272 1.00 92.81 101 ASN A CA 1
ATOM 809 C C . ASN A 1 101 ? -16.685 9.184 -9.557 1.00 92.81 101 ASN A C 1
ATOM 811 O O . ASN A 1 101 ? -15.493 8.883 -9.539 1.00 92.81 101 ASN A O 1
ATOM 815 N N . ARG A 1 102 ? -17.625 8.406 -9.010 1.00 89.06 102 ARG A N 1
ATOM 816 C CA . ARG A 1 102 ? -17.317 7.154 -8.298 1.00 89.06 102 ARG A CA 1
ATOM 817 C C . ARG A 1 102 ? -16.618 6.109 -9.179 1.00 89.06 102 ARG A C 1
ATOM 819 O O . ARG A 1 102 ? -15.887 5.277 -8.650 1.00 89.06 102 ARG A O 1
ATOM 826 N N . ALA A 1 103 ? -16.770 6.174 -10.506 1.00 93.88 103 ALA A N 1
ATOM 827 C CA . ALA A 1 103 ? -16.084 5.265 -11.426 1.00 93.88 103 ALA A CA 1
ATOM 828 C C . ALA A 1 103 ? -14.552 5.418 -11.392 1.00 93.88 103 ALA A C 1
ATOM 830 O O . ALA A 1 103 ? -13.833 4.501 -11.785 1.00 93.88 103 ALA A O 1
ATOM 831 N N . GLU A 1 104 ? -14.035 6.551 -10.906 1.00 94.00 104 GLU A N 1
ATOM 832 C CA . GLU A 1 104 ? -12.598 6.772 -10.753 1.00 94.00 104 GLU A CA 1
ATOM 833 C C . GLU A 1 104 ? -11.969 5.821 -9.727 1.00 94.00 104 GLU A C 1
ATOM 835 O O . GLU A 1 104 ? -10.919 5.238 -10.008 1.00 94.00 104 GLU A O 1
ATOM 840 N N . ALA A 1 105 ? -12.634 5.605 -8.586 1.00 95.12 105 ALA A N 1
ATOM 841 C CA . ALA A 1 105 ? -12.160 4.674 -7.564 1.00 95.12 105 ALA A CA 1
ATOM 842 C C . ALA A 1 105 ? -12.059 3.253 -8.115 1.00 95.12 105 ALA A C 1
ATOM 844 O O . ALA A 1 105 ? -11.038 2.589 -7.952 1.00 95.12 105 ALA A O 1
ATOM 845 N N . GLU A 1 106 ? -13.095 2.815 -8.828 1.00 95.31 106 GLU A N 1
ATOM 846 C CA . GLU A 1 106 ? -13.137 1.487 -9.431 1.00 95.31 106 GLU A CA 1
ATOM 847 C C . GLU A 1 106 ? -12.095 1.332 -10.548 1.00 95.31 106 GLU A C 1
ATOM 849 O O . GLU A 1 106 ? -11.468 0.282 -10.665 1.00 95.31 106 GLU A O 1
ATOM 854 N N . ARG A 1 107 ? -11.831 2.382 -11.337 1.00 96.12 107 ARG A N 1
ATOM 855 C CA . ARG A 1 107 ? -10.763 2.370 -12.348 1.00 96.12 107 ARG A CA 1
ATOM 856 C C . ARG A 1 107 ? -9.390 2.144 -11.717 1.00 96.12 107 ARG A C 1
ATOM 858 O O . ARG A 1 107 ? -8.616 1.354 -12.250 1.00 96.12 107 ARG A O 1
ATOM 865 N N . ILE A 1 108 ? -9.093 2.815 -10.603 1.00 96.62 108 ILE A N 1
ATOM 866 C CA . ILE A 1 108 ? -7.831 2.630 -9.872 1.00 96.62 108 ILE A CA 1
ATOM 867 C C . ILE A 1 108 ? -7.791 1.241 -9.233 1.00 96.62 108 ILE A C 1
ATOM 869 O O . ILE A 1 108 ? -6.818 0.515 -9.420 1.00 96.62 108 ILE A O 1
ATOM 873 N N . ALA A 1 109 ? -8.863 0.823 -8.556 1.00 97.25 109 ALA A N 1
ATOM 874 C CA . ALA A 1 109 ? -8.936 -0.493 -7.929 1.00 97.25 109 ALA A CA 1
ATOM 875 C C . ALA A 1 109 ? -8.707 -1.629 -8.939 1.00 97.25 109 ALA A C 1
ATOM 877 O O . ALA A 1 109 ? -7.981 -2.577 -8.651 1.00 97.25 109 ALA A O 1
ATOM 878 N N . ARG A 1 110 ? -9.258 -1.511 -10.154 1.00 97.81 110 ARG A N 1
ATOM 879 C CA . ARG A 1 110 ? -9.057 -2.483 -11.240 1.00 97.81 110 ARG A CA 1
ATOM 880 C C . ARG A 1 110 ? -7.610 -2.632 -11.681 1.00 97.81 110 ARG A C 1
ATOM 882 O O . ARG A 1 110 ? -7.256 -3.726 -12.101 1.00 97.81 110 ARG A O 1
ATOM 889 N N . VAL A 1 111 ? -6.798 -1.576 -11.617 1.00 97.88 111 VAL A N 1
ATOM 890 C CA . VAL A 1 111 ? -5.370 -1.679 -11.950 1.00 97.88 111 VAL A CA 1
ATOM 891 C C . VAL A 1 111 ? -4.703 -2.649 -10.989 1.00 97.88 111 VAL A C 1
ATOM 893 O O . VAL A 1 111 ? -4.155 -3.643 -11.436 1.00 97.88 111 VAL A O 1
ATOM 896 N N . TYR A 1 112 ? -4.861 -2.435 -9.686 1.00 98.06 112 TYR A N 1
ATOM 897 C CA . TYR A 1 112 ? -4.275 -3.304 -8.667 1.00 98.06 112 TYR A CA 1
ATOM 898 C C . TYR A 1 112 ? -4.890 -4.715 -8.653 1.00 98.06 112 TYR A C 1
ATOM 900 O O . TYR A 1 112 ? -4.158 -5.688 -8.522 1.00 98.06 112 TYR A O 1
ATOM 908 N N . ARG A 1 113 ? -6.205 -4.867 -8.873 1.00 97.88 113 ARG A N 1
ATOM 909 C CA . ARG A 1 113 ? -6.841 -6.200 -8.962 1.00 97.88 113 ARG A CA 1
ATOM 910 C C . ARG A 1 113 ? -6.337 -7.036 -10.139 1.00 97.88 113 ARG A C 1
ATOM 912 O O . ARG A 1 113 ? -6.279 -8.250 -10.021 1.00 97.88 113 ARG A O 1
ATOM 919 N N . LYS A 1 114 ? -5.986 -6.412 -11.272 1.00 97.19 114 LYS A N 1
ATOM 920 C CA . LYS A 1 114 ? -5.370 -7.110 -12.420 1.00 97.19 114 LYS A CA 1
ATOM 921 C C . LYS A 1 114 ? -3.961 -7.630 -12.118 1.00 97.19 114 LYS A C 1
ATOM 923 O O . LYS A 1 114 ? -3.463 -8.448 -12.878 1.00 97.19 114 LYS A O 1
ATOM 928 N N . LEU A 1 115 ? -3.341 -7.133 -11.049 1.00 96.06 115 LEU A N 1
ATOM 929 C CA . LEU A 1 115 ? -2.048 -7.573 -10.527 1.00 96.06 115 LEU A CA 1
ATOM 930 C C . LEU A 1 115 ? -2.226 -8.530 -9.334 1.00 96.06 115 LEU A C 1
ATOM 932 O O . LEU A 1 115 ? -1.324 -8.659 -8.516 1.00 96.06 115 LEU A O 1
ATOM 936 N N . ASP A 1 116 ? -3.415 -9.126 -9.195 1.00 95.94 116 ASP A N 1
ATOM 937 C CA . ASP A 1 116 ? -3.793 -10.077 -8.144 1.00 95.94 116 ASP A CA 1
ATOM 938 C C . ASP A 1 116 ? -3.785 -9.536 -6.701 1.00 95.94 116 ASP A C 1
ATOM 940 O O . ASP A 1 116 ? -3.930 -10.295 -5.74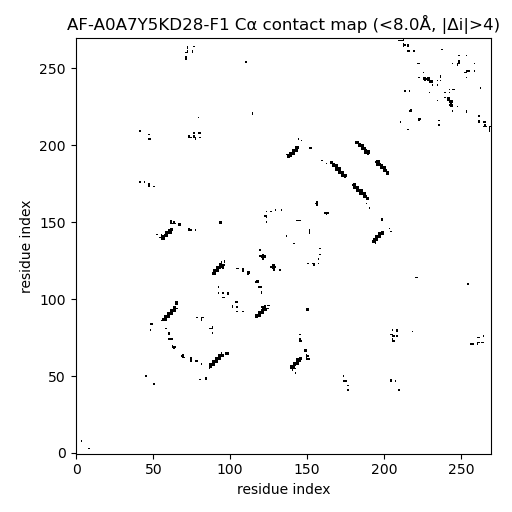1 1.00 95.94 116 ASP A O 1
ATOM 944 N N . TYR A 1 117 ? -3.728 -8.213 -6.511 1.00 96.75 117 TYR A N 1
ATOM 945 C CA . TYR A 1 117 ? -3.945 -7.626 -5.189 1.00 96.75 117 TYR A CA 1
ATOM 946 C C . TYR A 1 117 ? -5.416 -7.731 -4.766 1.00 96.75 117 TYR A C 1
ATOM 948 O O . TYR A 1 117 ? -6.340 -7.456 -5.542 1.00 96.75 117 TYR A O 1
ATOM 956 N N . ALA A 1 118 ? -5.654 -8.030 -3.485 1.00 97.56 118 ALA A N 1
ATOM 957 C CA . ALA A 1 118 ? -6.970 -7.851 -2.887 1.00 97.56 118 ALA A CA 1
ATOM 958 C C . ALA A 1 118 ? -7.233 -6.350 -2.701 1.00 97.56 118 ALA A C 1
ATOM 960 O O . ALA A 1 118 ? -6.525 -5.675 -1.956 1.00 97.56 118 ALA A O 1
ATOM 961 N N . VAL A 1 119 ? -8.259 -5.822 -3.374 1.00 98.12 119 VAL A N 1
ATOM 962 C CA . VAL A 1 119 ? -8.581 -4.388 -3.342 1.00 98.12 119 VAL A CA 1
ATOM 963 C C . VAL A 1 119 ? -10.056 -4.166 -3.089 1.00 98.12 119 VAL A C 1
ATOM 965 O O . VAL A 1 119 ? -10.908 -4.712 -3.799 1.00 98.12 119 VAL A O 1
ATOM 968 N N . MET A 1 120 ? -10.350 -3.266 -2.162 1.00 97.25 120 MET A N 1
ATOM 969 C CA . MET A 1 120 ? -11.700 -2.807 -1.886 1.00 97.25 120 MET A CA 1
ATOM 970 C C . MET A 1 120 ? -11.782 -1.287 -1.788 1.00 97.25 120 MET A C 1
ATOM 972 O O . MET A 1 120 ? -10.788 -0.598 -1.557 1.00 97.25 120 MET A O 1
ATOM 976 N N . THR A 1 121 ? -12.992 -0.769 -1.948 1.00 97.25 121 THR A N 1
ATOM 977 C CA . THR A 1 121 ? -13.303 0.654 -1.817 1.00 97.25 121 THR A CA 1
ATOM 978 C C . THR A 1 121 ? -14.232 0.872 -0.636 1.00 97.25 121 THR A C 1
ATOM 980 O O . THR A 1 121 ? -15.169 0.098 -0.441 1.00 97.25 121 THR A O 1
ATOM 983 N N . THR A 1 122 ? -13.996 1.921 0.148 1.00 97.19 122 THR A N 1
ATOM 984 C CA . THR A 1 122 ? -14.779 2.199 1.357 1.00 97.19 122 THR A CA 1
ATOM 985 C C . THR A 1 122 ? -15.080 3.678 1.530 1.00 97.19 122 THR A C 1
ATOM 987 O O . THR A 1 122 ? -14.382 4.553 1.015 1.00 97.19 122 THR A O 1
ATOM 990 N N . SER A 1 123 ? -16.128 3.971 2.294 1.00 96.88 123 SER A N 1
ATOM 991 C CA . SER A 1 123 ? -16.405 5.315 2.789 1.00 96.88 123 SER A CA 1
ATOM 992 C C . SER A 1 123 ? -16.800 5.240 4.255 1.00 96.88 123 SER A C 1
ATOM 994 O O . SER A 1 123 ? -17.912 4.840 4.592 1.00 96.88 123 SER A O 1
ATOM 996 N N . ALA A 1 124 ? -15.898 5.670 5.138 1.00 94.88 124 ALA A N 1
ATOM 997 C CA . ALA A 1 124 ? -16.203 5.768 6.566 1.00 94.88 124 ALA A CA 1
ATOM 998 C C . ALA A 1 124 ? -17.362 6.738 6.872 1.00 94.88 124 ALA A C 1
ATOM 1000 O O . ALA A 1 124 ? -18.046 6.566 7.875 1.00 94.88 124 ALA A O 1
ATOM 1001 N N . ALA A 1 125 ? -17.599 7.735 6.012 1.00 94.19 125 ALA A N 1
ATOM 1002 C CA . ALA A 1 125 ? -18.679 8.706 6.183 1.00 94.19 125 ALA A CA 1
ATOM 1003 C C . ALA A 1 125 ? -20.066 8.122 5.872 1.00 94.19 125 ALA A C 1
ATOM 1005 O O . ALA A 1 125 ? -21.048 8.508 6.500 1.00 94.19 125 ALA A O 1
ATOM 1006 N N . THR A 1 126 ? -20.153 7.205 4.905 1.00 94.62 126 THR A N 1
ATOM 1007 C CA . THR A 1 126 ? -21.434 6.640 4.439 1.00 94.62 126 THR A CA 1
ATOM 1008 C C . THR A 1 126 ? -21.664 5.193 4.880 1.00 94.62 126 THR A C 1
ATOM 1010 O O . THR A 1 126 ? -22.786 4.703 4.797 1.00 94.62 126 THR A O 1
ATOM 1013 N N . GLY A 1 127 ? -20.620 4.499 5.348 1.00 94.06 127 GLY A N 1
ATOM 1014 C CA . GLY A 1 127 ? -20.648 3.072 5.682 1.00 94.06 127 GLY A CA 1
ATOM 1015 C C . GLY A 1 127 ? -20.492 2.139 4.472 1.00 94.06 127 GLY A C 1
ATOM 1016 O O . GLY A 1 127 ? -20.547 0.917 4.621 1.00 94.06 127 GLY A O 1
ATOM 1017 N N . GLU A 1 128 ? -20.284 2.680 3.269 1.00 95.56 128 GLU A N 1
ATOM 1018 C CA . GLU A 1 128 ? -20.090 1.892 2.049 1.00 95.56 128 GLU A CA 1
ATOM 1019 C C . GLU A 1 128 ? -18.838 0.998 2.157 1.00 95.56 128 GLU A C 1
ATOM 1021 O O . GLU A 1 128 ? -17.771 1.451 2.582 1.00 95.56 128 GLU A O 1
ATOM 1026 N N . GLY A 1 129 ? -18.973 -0.282 1.786 1.00 95.44 129 GLY A N 1
ATOM 1027 C CA . GLY A 1 129 ? -17.899 -1.287 1.827 1.00 95.44 129 GLY A CA 1
ATOM 1028 C C . GLY A 1 129 ? -17.671 -1.958 3.191 1.00 95.44 129 GLY A C 1
ATOM 1029 O O . GLY A 1 129 ? -16.847 -2.862 3.303 1.00 95.44 129 GLY A O 1
ATOM 1030 N N . PHE A 1 130 ? -18.407 -1.581 4.242 1.00 93.75 130 PHE A N 1
ATOM 1031 C CA . PHE A 1 130 ? -18.129 -2.059 5.605 1.00 93.75 130 PHE A CA 1
ATOM 1032 C C . PHE A 1 130 ? -18.493 -3.523 5.843 1.00 93.75 130 PHE A C 1
ATOM 1034 O O . PHE A 1 130 ? -17.816 -4.198 6.615 1.00 93.75 130 PHE A O 1
ATOM 1041 N N . ALA A 1 131 ? -19.545 -4.027 5.194 1.00 93.31 131 ALA A N 1
ATOM 1042 C CA . ALA A 1 131 ? -19.899 -5.443 5.282 1.00 93.31 131 ALA A CA 1
ATOM 1043 C C . ALA A 1 131 ? -18.768 -6.327 4.730 1.00 93.31 131 ALA A C 1
ATOM 1045 O O . ALA A 1 131 ? -18.352 -7.281 5.384 1.00 93.31 131 ALA A O 1
ATOM 1046 N N . GLU A 1 132 ? -18.213 -5.950 3.576 1.00 94.94 132 GLU A N 1
ATOM 1047 C CA . GLU A 1 132 ? -17.051 -6.621 2.993 1.00 94.94 132 GLU A CA 1
ATOM 1048 C C . GLU A 1 132 ? -15.811 -6.459 3.880 1.00 94.94 132 GLU A C 1
ATOM 1050 O O . GLU A 1 132 ? -15.098 -7.432 4.105 1.00 94.94 132 GLU A O 1
ATOM 1055 N N . LEU A 1 133 ? -15.583 -5.271 4.455 1.00 94.94 133 LEU A N 1
ATOM 1056 C CA . LEU A 1 133 ? -14.408 -5.017 5.294 1.00 94.94 133 LEU A CA 1
ATOM 1057 C C . LEU A 1 133 ? -14.432 -5.906 6.538 1.00 94.94 133 LEU A C 1
ATOM 1059 O O . LEU A 1 133 ? -13.428 -6.531 6.859 1.00 94.94 133 LEU A O 1
ATOM 1063 N N . ARG A 1 134 ? -15.591 -6.024 7.201 1.00 92.75 134 ARG A N 1
ATOM 1064 C CA . ARG A 1 134 ? -15.766 -6.946 8.335 1.00 92.75 134 ARG A CA 1
ATOM 1065 C C . ARG A 1 134 ? -15.422 -8.375 7.946 1.00 92.75 134 ARG A C 1
ATOM 1067 O O . ARG A 1 134 ? -14.686 -9.026 8.674 1.00 92.75 134 ARG A O 1
ATOM 1074 N N . HIS A 1 135 ? -15.920 -8.834 6.802 1.00 94.00 135 HIS A N 1
ATOM 1075 C CA . HIS A 1 135 ? -15.656 -10.185 6.326 1.00 94.00 135 HIS A CA 1
ATOM 1076 C C . HIS A 1 135 ? -14.169 -10.411 6.008 1.00 94.00 135 HIS A C 1
ATOM 1078 O O . HIS A 1 135 ? -13.613 -11.449 6.346 1.00 94.00 135 HIS A O 1
ATOM 1084 N N . LYS A 1 136 ? -13.487 -9.427 5.408 1.00 95.25 136 LYS A N 1
ATOM 1085 C CA . LYS A 1 136 ? -12.052 -9.520 5.088 1.00 95.25 136 LYS A CA 1
ATOM 1086 C C . LYS A 1 136 ? -11.142 -9.524 6.319 1.00 95.25 136 LYS A C 1
ATOM 1088 O O . LYS A 1 136 ? -10.042 -10.072 6.227 1.00 95.25 136 LYS A O 1
ATOM 1093 N N . LEU A 1 137 ? -11.593 -8.918 7.419 1.00 95.12 137 LEU A N 1
ATOM 1094 C CA . LEU A 1 137 ? -10.895 -8.867 8.708 1.00 95.12 137 LEU A CA 1
ATOM 1095 C C . LEU A 1 137 ? -11.209 -10.071 9.611 1.00 95.12 137 LEU A C 1
ATOM 1097 O O . LEU A 1 137 ? -10.485 -10.311 10.573 1.00 95.12 137 LEU A O 1
ATOM 1101 N N . GLU A 1 138 ? -12.296 -10.795 9.345 1.00 94.00 138 GLU A N 1
ATOM 1102 C CA . GLU A 1 138 ? -12.833 -11.819 10.240 1.00 94.00 138 GLU A CA 1
ATOM 1103 C C . GLU A 1 138 ? -11.797 -12.901 10.582 1.00 94.00 138 GLU A C 1
ATOM 1105 O O . GLU A 1 138 ? -11.152 -13.459 9.697 1.00 94.00 138 GLU A O 1
ATOM 1110 N N . GLN A 1 139 ? -11.652 -13.192 11.881 1.00 93.25 139 GLN A N 1
ATOM 1111 C CA . GLN A 1 139 ? -10.713 -14.179 12.438 1.00 93.25 139 GLN A CA 1
ATOM 1112 C C . GLN A 1 139 ? -9.230 -13.906 12.122 1.00 93.25 139 GLN A C 1
ATOM 1114 O O . GLN A 1 139 ? -8.399 -14.810 12.210 1.00 93.25 139 GLN A O 1
ATOM 1119 N N . LYS A 1 140 ? -8.877 -12.661 11.779 1.00 95.19 140 LYS A N 1
ATOM 1120 C CA . LYS A 1 140 ? -7.495 -12.248 11.503 1.00 95.19 140 LYS A CA 1
ATOM 1121 C C . LYS A 1 140 ? -6.983 -11.257 12.531 1.00 95.19 140 LYS A C 1
ATOM 1123 O O . LYS A 1 140 ? -7.743 -10.487 13.122 1.00 95.19 140 LYS A O 1
ATOM 1128 N N . ARG A 1 141 ? -5.658 -11.217 12.663 1.00 95.69 141 ARG A N 1
ATOM 1129 C CA . ARG A 1 141 ? -4.943 -10.120 13.312 1.00 95.69 141 ARG A CA 1
ATOM 1130 C C . ARG A 1 141 ? -4.411 -9.193 12.231 1.00 95.69 141 ARG A C 1
ATOM 1132 O O . ARG A 1 141 ? -3.437 -9.522 11.557 1.00 95.69 141 ARG A O 1
ATOM 1139 N N . SER A 1 142 ? -5.098 -8.075 12.038 1.00 96.81 142 SER A N 1
ATOM 1140 C CA . SER A 1 142 ? -4.917 -7.178 10.899 1.00 96.81 142 SER A CA 1
ATOM 1141 C C . SER A 1 142 ? -4.306 -5.857 11.337 1.00 96.81 142 SER A C 1
ATOM 1143 O O . SER A 1 142 ? -4.727 -5.282 12.336 1.00 96.81 142 SER A O 1
ATOM 1145 N N . MET A 1 143 ? -3.344 -5.334 10.588 1.00 96.06 143 MET A N 1
ATOM 1146 C CA . MET A 1 143 ? -2.709 -4.055 10.896 1.00 96.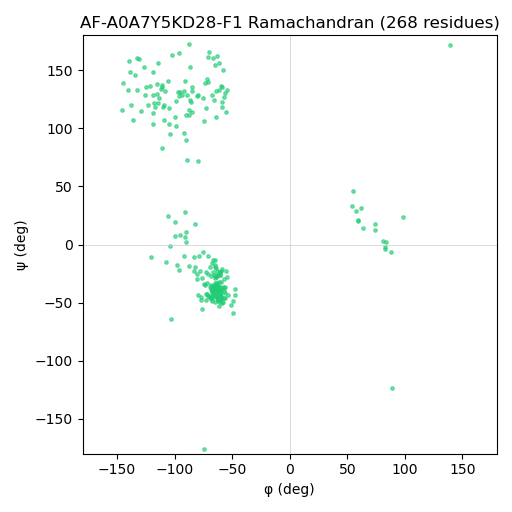06 143 MET A CA 1
ATOM 1147 C C . MET A 1 143 ? -3.026 -3.018 9.825 1.00 96.06 143 MET A C 1
ATOM 1149 O O . MET A 1 143 ? -2.719 -3.224 8.655 1.00 96.06 143 MET A O 1
ATOM 1153 N N . LEU A 1 144 ? -3.632 -1.898 10.218 1.00 96.19 144 LEU A N 1
ATOM 1154 C CA . LEU A 1 144 ? -3.930 -0.782 9.326 1.00 96.19 144 LEU A CA 1
ATOM 1155 C C . LEU A 1 144 ? -2.734 0.163 9.248 1.00 96.19 144 LEU A C 1
ATOM 1157 O O . LEU A 1 144 ? -2.296 0.723 10.257 1.00 96.19 144 LEU A O 1
ATOM 1161 N N . VAL A 1 145 ? -2.274 0.401 8.024 1.00 95.12 145 VAL A N 1
ATOM 1162 C CA . VAL A 1 145 ? -1.167 1.308 7.697 1.00 95.12 145 VAL A CA 1
ATOM 1163 C C . VAL A 1 145 ? -1.567 2.259 6.572 1.00 95.12 145 VAL A C 1
ATOM 1165 O O . VAL A 1 145 ? -2.532 2.017 5.855 1.00 95.12 145 VAL A O 1
ATOM 1168 N N . GLY A 1 146 ? -0.859 3.375 6.439 1.00 92.81 146 GLY A N 1
ATOM 1169 C CA . GLY A 1 146 ? -1.157 4.436 5.474 1.00 92.81 146 GLY A CA 1
ATOM 1170 C C . GLY A 1 146 ? -0.958 5.813 6.096 1.00 92.81 146 GLY A C 1
ATOM 1171 O O . GLY A 1 146 ? -0.771 5.922 7.312 1.00 92.81 146 GLY A O 1
ATOM 1172 N N . ASP A 1 147 ? -1.022 6.865 5.287 1.00 90.88 147 ASP A N 1
ATOM 1173 C CA . ASP A 1 147 ? -0.704 8.221 5.740 1.00 90.88 147 ASP A CA 1
ATOM 1174 C C . ASP A 1 147 ? -1.644 8.738 6.838 1.00 90.88 147 ASP A C 1
ATOM 1176 O O . ASP A 1 147 ? -2.747 8.228 7.091 1.00 90.88 147 ASP A O 1
ATOM 1180 N N . CYS A 1 148 ? -1.201 9.784 7.532 1.00 90.00 148 CYS A N 1
ATOM 1181 C CA . CYS A 1 148 ? -2.075 10.515 8.438 1.00 90.00 148 CYS A CA 1
ATOM 1182 C C . CYS A 1 148 ? -3.272 11.082 7.656 1.00 90.00 148 CYS A C 1
ATOM 1184 O O . CYS A 1 148 ? -3.136 11.600 6.552 1.00 90.00 148 CYS A O 1
ATOM 1186 N N . GLY A 1 149 ? -4.475 10.964 8.218 1.00 91.00 149 GLY A N 1
ATOM 1187 C CA . GLY A 1 149 ? -5.678 11.525 7.606 1.00 91.00 149 GLY A CA 1
ATOM 1188 C C . GLY A 1 149 ? -6.337 10.677 6.514 1.00 91.00 149 GLY A C 1
ATOM 1189 O O . GLY A 1 149 ? -7.440 11.032 6.111 1.00 91.00 149 GLY A O 1
ATOM 1190 N N . VAL A 1 150 ? -5.791 9.529 6.088 1.00 94.50 150 VAL A N 1
ATOM 1191 C CA . VAL A 1 150 ? -6.473 8.616 5.129 1.00 94.50 150 VAL A CA 1
ATOM 1192 C C . VAL A 1 150 ? -7.747 7.963 5.697 1.00 94.50 150 VAL A C 1
ATOM 1194 O O . VAL A 1 150 ? -8.582 7.433 4.968 1.00 94.50 150 VAL A O 1
ATOM 1197 N N . GLY A 1 151 ? -7.948 8.055 7.015 1.00 93.75 151 GLY A N 1
ATOM 1198 C CA . GLY A 1 151 ? -9.169 7.615 7.690 1.00 93.75 151 GLY A CA 1
ATOM 1199 C C . GLY A 1 151 ? -9.091 6.235 8.343 1.00 93.75 151 GLY A C 1
ATOM 1200 O O . GLY A 1 151 ? -10.140 5.646 8.569 1.00 93.75 151 GLY A O 1
ATOM 1201 N N . LYS A 1 152 ? -7.891 5.746 8.693 1.00 94.25 152 LYS A N 1
ATOM 1202 C CA . LYS A 1 152 ? -7.683 4.501 9.463 1.00 94.25 152 LYS A CA 1
ATOM 1203 C C . LYS A 1 152 ? -8.569 4.448 10.720 1.00 94.25 152 LYS A C 1
ATOM 1205 O O . LYS A 1 152 ? -9.461 3.610 10.804 1.00 94.25 152 LYS A O 1
ATOM 1210 N N . THR A 1 153 ? -8.437 5.424 11.622 1.00 93.56 153 THR A N 1
ATOM 1211 C CA . THR A 1 153 ? -9.255 5.497 12.846 1.00 93.56 153 THR A CA 1
ATOM 1212 C C . THR A 1 153 ? -10.747 5.650 12.548 1.00 93.56 153 THR A C 1
ATOM 1214 O O . THR A 1 153 ? -11.586 5.113 13.266 1.00 93.56 153 THR A O 1
ATOM 1217 N N . ALA A 1 154 ? -11.103 6.387 11.490 1.00 94.19 154 ALA A N 1
ATOM 1218 C CA . ALA A 1 154 ? -12.500 6.590 11.105 1.00 94.19 154 ALA A CA 1
ATOM 1219 C C . ALA A 1 154 ? -13.154 5.281 10.638 1.00 94.19 154 ALA A C 1
ATOM 1221 O O . ALA A 1 154 ? -14.297 5.015 11.002 1.00 94.19 154 ALA A O 1
ATOM 1222 N N . LEU A 1 155 ? -12.420 4.439 9.900 1.00 94.31 155 LEU A N 1
ATOM 1223 C CA . LEU A 1 155 ? -12.866 3.095 9.536 1.00 94.31 155 LEU A CA 1
ATOM 1224 C C . LEU A 1 155 ? -13.126 2.249 10.789 1.00 94.31 155 LEU A C 1
ATOM 1226 O O . LEU A 1 155 ? -14.191 1.650 10.899 1.00 94.31 155 LEU A O 1
ATOM 1230 N N . LEU A 1 156 ? -12.212 2.257 11.766 1.00 93.00 156 LEU A N 1
ATOM 1231 C CA . LEU A 1 156 ? -12.379 1.494 13.012 1.00 93.00 156 LEU A CA 1
ATOM 1232 C C . LEU A 1 156 ? -13.589 1.960 13.832 1.00 93.00 156 LEU A C 1
ATOM 1234 O O . LEU A 1 156 ? -14.388 1.136 14.271 1.00 93.00 156 LEU A O 1
ATOM 1238 N N . LYS A 1 157 ? -13.781 3.276 13.967 1.00 92.12 157 LYS A N 1
ATOM 1239 C CA . LYS A 1 157 ? -14.940 3.863 14.663 1.00 92.12 157 LYS A CA 1
ATOM 1240 C C . LYS A 1 157 ? -16.269 3.525 14.000 1.00 92.12 157 LYS A C 1
ATOM 1242 O O . LYS A 1 157 ? -17.263 3.311 14.685 1.00 92.12 157 LYS A O 1
ATOM 1247 N N . ALA A 1 158 ? -16.301 3.484 12.673 1.00 90.50 158 ALA A N 1
ATOM 1248 C CA . ALA A 1 158 ? -17.505 3.109 1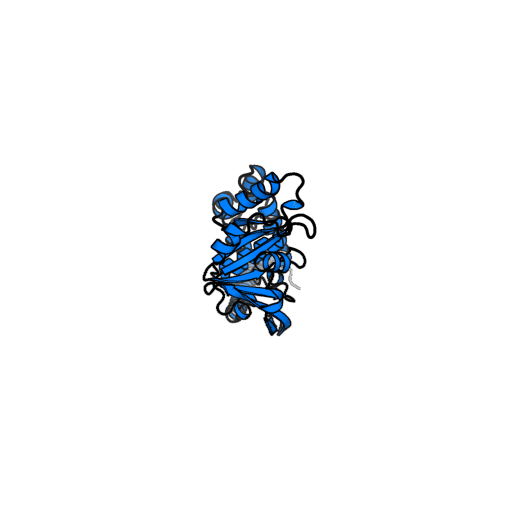1.944 1.00 90.50 158 ALA A CA 1
ATOM 1249 C C . ALA A 1 158 ? -17.730 1.577 11.936 1.00 90.50 158 ALA A C 1
ATOM 1251 O O . ALA A 1 158 ? -18.865 1.120 11.798 1.00 90.50 158 ALA A O 1
ATOM 1252 N N . LEU A 1 159 ? -16.679 0.764 12.127 1.00 88.81 159 LEU A N 1
ATOM 1253 C CA . LEU A 1 159 ? -16.794 -0.687 12.312 1.00 88.81 159 LEU A CA 1
ATOM 1254 C C . LEU A 1 159 ? -17.342 -1.039 13.699 1.00 88.81 159 LEU A C 1
ATOM 1256 O O . LEU A 1 159 ? -18.103 -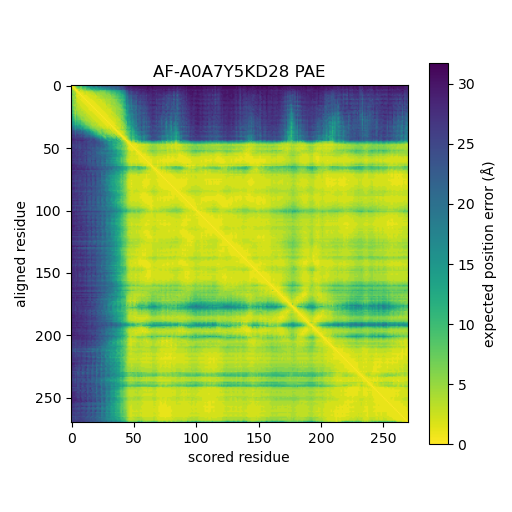1.997 13.833 1.00 88.81 159 LEU A O 1
ATOM 1260 N N . ASP A 1 160 ? -17.009 -0.284 14.734 1.00 87.88 160 ASP A N 1
ATOM 1261 C CA . ASP A 1 160 ? -17.611 -0.466 16.051 1.00 87.88 160 ASP A CA 1
ATOM 1262 C C . ASP A 1 160 ? -17.759 0.881 16.761 1.00 87.88 160 ASP A C 1
ATOM 1264 O O . ASP A 1 160 ? -16.750 1.495 17.120 1.00 87.88 160 ASP A O 1
ATOM 1268 N N . PRO A 1 161 ? -18.998 1.324 17.043 1.00 85.06 161 PRO A N 1
ATOM 1269 C CA . PRO A 1 161 ? -19.243 2.508 17.862 1.00 85.06 161 PRO A CA 1
ATOM 1270 C C . PRO A 1 161 ? -18.569 2.446 19.240 1.00 85.06 161 PRO A C 1
ATOM 1272 O O . PRO A 1 161 ? -18.309 3.491 19.835 1.00 85.06 161 PRO A O 1
ATOM 1275 N N . TYR A 1 162 ? -18.262 1.241 19.738 1.00 88.50 162 TYR A N 1
ATOM 1276 C CA . TYR A 1 162 ? -17.566 1.018 21.005 1.00 88.50 162 TYR A CA 1
ATOM 1277 C C . TYR A 1 162 ? -16.031 0.964 20.889 1.00 88.50 162 TYR A C 1
ATOM 1279 O O . TYR A 1 162 ? -15.353 0.564 21.839 1.00 88.50 162 TYR A O 1
ATOM 1287 N N . TYR A 1 163 ? -15.465 1.333 19.733 1.00 89.44 163 TYR A N 1
ATOM 1288 C CA . TYR A 1 163 ? -14.019 1.329 19.479 1.00 89.44 163 TYR A CA 1
ATOM 1289 C C . TYR A 1 163 ? -13.225 2.030 20.589 1.00 89.44 163 TYR A C 1
ATOM 1291 O O . TYR A 1 163 ? -12.273 1.470 21.122 1.00 89.44 163 TYR A O 1
ATOM 1299 N N . GLU A 1 164 ? -13.639 3.237 20.981 1.00 88.56 164 GLU A N 1
ATOM 1300 C CA . GLU A 1 164 ? -12.916 4.053 21.965 1.00 88.56 164 GLU A CA 1
ATOM 1301 C C . GLU A 1 164 ? -12.874 3.411 23.359 1.00 88.56 164 GLU A C 1
ATOM 1303 O O . GLU A 1 164 ? -11.881 3.551 24.064 1.00 88.56 164 GLU A O 1
ATOM 1308 N N . GLN A 1 165 ? -13.922 2.684 23.755 1.00 89.75 165 GLN A N 1
ATOM 1309 C CA . GLN A 1 165 ? -13.986 2.009 25.054 1.00 89.75 165 GLN A CA 1
ATOM 1310 C C . GLN A 1 165 ? -13.216 0.684 25.060 1.00 89.75 165 GLN A C 1
ATOM 1312 O O . GLN A 1 165 ? -12.817 0.213 26.122 1.00 89.75 165 GLN A O 1
ATOM 1317 N N . LYS A 1 166 ? -13.051 0.059 23.890 1.00 89.19 166 LYS A N 1
ATOM 1318 C CA . LYS A 1 166 ? -12.416 -1.257 23.735 1.00 89.19 166 LYS A CA 1
ATOM 1319 C C . LYS A 1 166 ? -10.949 -1.178 23.318 1.00 89.19 166 LYS A C 1
ATOM 1321 O O . LYS A 1 166 ? -10.250 -2.184 23.429 1.00 89.19 166 LYS A O 1
ATOM 1326 N N . ARG A 1 167 ? -10.491 -0.038 22.794 1.00 91.12 167 ARG A N 1
ATOM 1327 C CA . ARG A 1 167 ? -9.103 0.121 22.353 1.00 91.12 167 ARG A CA 1
ATOM 1328 C C . ARG A 1 167 ? -8.149 0.197 23.539 1.00 91.12 167 ARG A C 1
ATOM 1330 O O . ARG A 1 167 ? -8.424 0.841 24.548 1.00 91.12 167 ARG A O 1
ATOM 1337 N N . THR A 1 168 ? -6.985 -0.403 23.365 1.00 92.69 168 THR A N 1
ATOM 1338 C CA . THR A 1 168 ? -5.830 -0.267 24.252 1.00 92.69 168 THR A CA 1
ATOM 1339 C C . THR A 1 168 ? -4.670 0.329 23.471 1.00 92.69 168 THR A C 1
ATOM 1341 O O . THR A 1 168 ? -4.554 0.090 22.272 1.00 92.69 168 THR A O 1
ATOM 1344 N N . THR A 1 169 ? -3.802 1.095 24.126 1.00 92.38 169 THR A N 1
ATOM 1345 C CA . THR A 1 169 ? -2.615 1.673 23.483 1.00 92.38 169 THR A CA 1
ATOM 1346 C C . THR A 1 169 ? -1.364 1.007 24.026 1.00 92.38 169 THR A C 1
ATOM 1348 O O . THR A 1 169 ? -1.233 0.829 25.236 1.00 92.38 169 THR A O 1
ATOM 1351 N N . ARG A 1 170 ? -0.443 0.669 23.126 1.00 91.12 170 ARG A N 1
ATOM 1352 C CA . ARG A 1 170 ? 0.902 0.208 23.446 1.00 91.12 170 ARG A CA 1
ATOM 1353 C C . ARG A 1 170 ? 1.912 1.121 22.766 1.00 91.12 170 ARG A C 1
ATOM 1355 O O . ARG A 1 170 ? 1.924 1.210 21.540 1.00 91.12 170 ARG A O 1
ATOM 1362 N N . ASP A 1 171 ? 2.755 1.760 23.565 1.00 90.88 171 ASP A N 1
ATOM 1363 C CA . ASP A 1 171 ? 3.866 2.570 23.071 1.00 90.88 171 ASP A CA 1
ATOM 1364 C C . ASP A 1 171 ? 5.130 1.715 22.947 1.00 90.88 171 ASP A C 1
ATOM 1366 O O . ASP A 1 171 ? 5.401 0.846 23.781 1.00 90.88 171 ASP A O 1
ATOM 1370 N N . LEU A 1 172 ? 5.888 1.943 21.879 1.00 85.44 172 LEU A N 1
ATOM 1371 C CA . LEU A 1 172 ? 7.116 1.233 21.547 1.00 85.44 172 LEU A CA 1
ATOM 1372 C C . LEU A 1 172 ? 8.202 2.217 21.137 1.00 85.44 172 LEU A C 1
ATOM 1374 O O . LEU A 1 172 ? 7.935 3.210 20.464 1.00 85.44 172 LEU A O 1
ATOM 1378 N N . ILE A 1 173 ? 9.436 1.870 21.482 1.00 85.56 173 ILE A N 1
ATOM 1379 C CA . ILE A 1 173 ? 10.638 2.484 20.928 1.00 85.56 173 ILE A CA 1
ATOM 1380 C C . ILE A 1 173 ? 11.219 1.468 19.954 1.00 85.56 173 ILE A C 1
ATOM 1382 O O . ILE A 1 173 ? 11.544 0.349 20.349 1.00 85.56 173 ILE A O 1
ATOM 1386 N N . LEU A 1 174 ? 11.286 1.843 18.683 1.00 84.12 174 LEU A N 1
ATOM 1387 C CA . LEU A 1 174 ? 11.744 0.985 17.598 1.00 84.12 174 LEU A CA 1
ATOM 1388 C C . LEU A 1 174 ? 13.133 1.420 17.160 1.00 84.12 174 LEU A C 1
ATOM 1390 O O . LEU A 1 174 ? 13.408 2.617 17.073 1.00 84.12 174 LEU A O 1
ATOM 1394 N N . SER A 1 175 ? 13.987 0.452 16.857 1.00 79.50 175 SER A N 1
ATOM 1395 C CA . SER A 1 175 ? 15.309 0.712 16.297 1.00 79.50 175 SER A CA 1
ATOM 1396 C C . SER A 1 175 ? 15.237 0.647 14.779 1.00 79.50 175 SER A C 1
ATOM 1398 O O . SER A 1 175 ? 14.741 -0.336 14.223 1.00 79.50 175 SER A O 1
ATOM 1400 N N . VAL A 1 176 ? 15.740 1.684 14.112 1.00 80.06 176 VAL A N 1
ATOM 1401 C CA . VAL A 1 176 ? 15.873 1.709 12.651 1.00 80.06 176 VAL A CA 1
ATOM 1402 C C . VAL A 1 176 ? 17.311 1.452 12.220 1.00 80.06 176 VAL A C 1
ATOM 1404 O O . VAL A 1 176 ? 18.247 1.567 13.009 1.00 80.06 176 VAL A O 1
ATOM 1407 N N . ASN A 1 177 ? 17.497 1.099 10.947 1.00 66.81 177 ASN A N 1
ATOM 1408 C CA . ASN A 1 177 ? 18.796 0.682 10.416 1.00 66.81 177 ASN A CA 1
ATOM 1409 C C . ASN A 1 177 ? 19.892 1.763 10.528 1.00 66.81 177 ASN A C 1
ATOM 1411 O O . ASN A 1 177 ? 21.063 1.402 10.622 1.00 66.81 177 ASN A O 1
ATOM 1415 N N . SER A 1 178 ? 19.530 3.052 10.617 1.00 69.69 178 SER A N 1
ATOM 1416 C CA . SER A 1 178 ? 20.464 4.167 10.867 1.00 69.69 178 SER A CA 1
ATOM 1417 C C . SER A 1 178 ? 21.027 4.215 12.295 1.00 69.69 178 SER A C 1
ATOM 1419 O O . SER A 1 178 ? 21.937 4.994 12.562 1.00 69.69 178 SER A O 1
ATOM 1421 N N . GLY A 1 179 ? 20.498 3.406 13.221 1.00 70.12 179 GLY A N 1
ATOM 1422 C CA . GLY A 1 179 ? 20.807 3.472 14.653 1.00 70.12 179 GLY A CA 1
ATOM 1423 C C . GLY A 1 179 ? 19.912 4.437 15.438 1.00 70.12 179 GLY A C 1
ATOM 1424 O O . GLY A 1 179 ? 19.963 4.442 16.668 1.00 70.12 179 GLY A O 1
ATOM 1425 N N . ASP A 1 180 ? 19.060 5.206 14.754 1.00 77.81 180 ASP A N 1
ATOM 1426 C CA . ASP A 1 180 ? 18.085 6.082 15.400 1.00 77.81 180 ASP A CA 1
ATOM 1427 C C . ASP A 1 180 ? 16.949 5.287 16.064 1.00 77.81 180 ASP A C 1
ATOM 1429 O O . ASP A 1 180 ? 16.684 4.117 15.757 1.00 77.81 180 ASP A O 1
ATOM 1433 N N . GLN A 1 181 ? 16.252 5.952 16.985 1.00 83.69 181 GLN A N 1
ATOM 1434 C CA . GLN A 1 181 ? 15.071 5.419 17.653 1.00 83.69 181 GLN A CA 1
ATOM 1435 C C . GLN A 1 181 ? 13.818 6.178 17.225 1.00 83.69 181 GLN A C 1
ATOM 1437 O O . GLN A 1 181 ? 13.793 7.409 17.236 1.00 83.69 181 GLN A O 1
ATOM 1442 N N . ILE A 1 182 ? 12.759 5.438 16.898 1.00 83.88 182 ILE A N 1
ATOM 1443 C CA . ILE A 1 182 ? 11.454 5.999 16.538 1.00 83.88 182 ILE A CA 1
ATOM 1444 C C . ILE A 1 182 ? 10.423 5.587 17.582 1.00 83.88 182 ILE A C 1
ATOM 1446 O O . ILE A 1 182 ? 10.275 4.406 17.900 1.00 83.88 182 ILE A O 1
ATOM 1450 N N . ASN A 1 183 ? 9.682 6.570 18.094 1.00 86.75 183 ASN A N 1
ATOM 1451 C CA . ASN A 1 183 ? 8.539 6.320 18.962 1.00 86.75 183 ASN A CA 1
ATOM 1452 C C . ASN A 1 183 ? 7.319 5.949 18.120 1.00 86.75 183 ASN A C 1
ATOM 1454 O O . ASN A 1 183 ? 6.924 6.681 17.214 1.00 86.75 183 ASN A O 1
ATOM 1458 N N . CYS A 1 184 ? 6.702 4.828 18.458 1.00 88.69 184 CYS A N 1
ATOM 1459 C CA . CYS A 1 184 ? 5.520 4.302 17.803 1.00 88.69 184 CYS A CA 1
ATOM 1460 C C . CYS A 1 184 ? 4.423 4.088 18.838 1.00 88.69 184 CYS A C 1
ATOM 1462 O O . CYS A 1 184 ? 4.679 3.514 19.894 1.00 88.69 184 CYS A O 1
ATOM 1464 N N . SER A 1 185 ? 3.197 4.485 18.513 1.00 90.19 185 SER A N 1
ATOM 1465 C CA . SER A 1 185 ? 2.020 4.142 19.309 1.00 90.19 185 SER A CA 1
ATOM 1466 C C . SER A 1 185 ? 1.130 3.219 18.497 1.00 90.19 185 SER A C 1
ATOM 1468 O O . SER A 1 185 ? 0.729 3.545 17.377 1.00 90.19 185 SER A O 1
ATOM 1470 N N . ILE A 1 186 ? 0.792 2.071 19.074 1.00 91.56 186 ILE A N 1
ATOM 1471 C CA . ILE A 1 186 ? -0.095 1.088 18.464 1.00 91.56 186 ILE A CA 1
ATOM 1472 C C . ILE A 1 186 ? -1.401 1.072 19.245 1.00 91.56 186 ILE A C 1
ATOM 1474 O O . ILE A 1 186 ? -1.420 0.752 20.435 1.00 91.56 186 ILE A O 1
ATOM 1478 N N . HIS A 1 187 ? -2.502 1.405 18.577 1.00 92.56 187 HIS A N 1
ATOM 1479 C CA . HIS A 1 187 ? -3.835 1.185 19.123 1.00 92.56 187 HIS A CA 1
ATOM 1480 C C . HIS A 1 187 ? -4.289 -0.221 18.749 1.00 92.56 187 HIS A C 1
ATOM 1482 O O . HIS A 1 187 ? -4.532 -0.520 17.583 1.00 92.56 187 HIS A O 1
ATOM 1488 N N . GLU A 1 188 ? -4.385 -1.085 19.749 1.00 92.75 188 GLU A N 1
ATOM 1489 C CA . GLU A 1 188 ? -4.865 -2.452 19.614 1.00 92.75 188 GLU A CA 1
ATOM 1490 C C . GLU A 1 188 ? -6.350 -2.493 19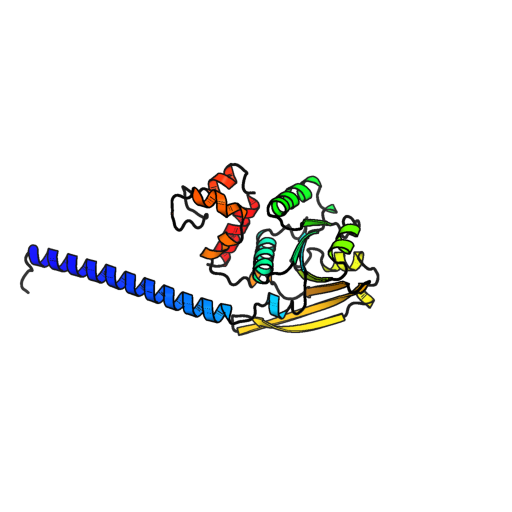.951 1.00 92.75 188 GLU A C 1
ATOM 1492 O O . GLU A 1 188 ? -6.793 -1.966 20.974 1.00 92.75 188 GLU A O 1
ATOM 1497 N N . TYR A 1 189 ? -7.129 -3.120 19.083 1.00 91.62 189 TYR A N 1
ATOM 1498 C CA . TYR A 1 189 ? -8.566 -3.194 19.230 1.00 91.62 189 TYR A CA 1
ATOM 1499 C C . TYR A 1 189 ? -9.068 -4.594 18.893 1.00 91.62 189 TYR A C 1
ATOM 1501 O O . TYR A 1 189 ? -8.895 -5.099 17.784 1.00 91.62 189 TYR A O 1
ATOM 1509 N N . LYS A 1 190 ? -9.701 -5.233 19.878 1.00 89.56 190 LYS A N 1
ATOM 1510 C CA . LYS A 1 190 ? -10.294 -6.560 19.721 1.00 89.56 190 LYS A CA 1
ATOM 1511 C C . LYS A 1 190 ? -11.744 -6.419 19.271 1.00 89.56 190 LYS A C 1
ATOM 1513 O O . LYS A 1 190 ? -12.597 -5.953 20.031 1.00 89.56 190 LYS A O 1
ATOM 1518 N N . LEU A 1 191 ? -12.007 -6.827 18.034 1.00 82.81 191 LEU A N 1
ATOM 1519 C CA . LEU A 1 191 ? -13.355 -7.063 17.532 1.00 82.81 191 LEU A CA 1
ATOM 1520 C C . LEU A 1 191 ? -13.920 -8.370 18.123 1.00 82.81 191 LEU A C 1
ATOM 1522 O O . LEU A 1 191 ? -13.312 -9.046 18.954 1.00 82.81 191 LEU A O 1
ATOM 1526 N N . VAL A 1 192 ? -15.117 -8.740 17.670 1.00 78.88 192 VAL A N 1
ATOM 1527 C CA . VAL A 1 192 ? -15.713 -10.058 17.923 1.00 78.88 192 VAL A CA 1
ATOM 1528 C C . VAL A 1 192 ? -14.992 -11.179 17.153 1.00 78.88 192 VAL A C 1
ATOM 1530 O O . VAL A 1 192 ? -14.240 -10.928 16.211 1.00 78.88 192 VAL A O 1
ATOM 1533 N N . ASN A 1 193 ? -15.253 -12.433 17.538 1.00 77.94 193 ASN A N 1
ATOM 1534 C CA . ASN A 1 193 ? -14.838 -13.641 16.809 1.00 77.94 193 ASN A CA 1
ATOM 1535 C C . ASN A 1 193 ? -13.327 -13.732 16.517 1.00 77.94 193 ASN A C 1
ATOM 1537 O O . ASN A 1 193 ? -12.936 -14.037 15.396 1.00 77.94 193 ASN A O 1
ATOM 1541 N N . ALA A 1 194 ? -12.478 -13.452 17.513 1.00 81.56 194 ALA A N 1
ATOM 1542 C CA . ALA A 1 194 ? -11.012 -13.501 17.391 1.00 81.56 194 ALA A CA 1
ATOM 1543 C C . ALA A 1 194 ? -10.416 -12.567 16.315 1.00 81.56 194 ALA A C 1
ATOM 1545 O O . ALA A 1 194 ? -9.287 -12.761 15.874 1.00 81.56 194 ALA A O 1
ATOM 1546 N N . THR A 1 195 ? -11.162 -11.541 15.905 1.00 89.62 195 THR A N 1
ATOM 1547 C CA . THR A 1 195 ? -10.667 -10.503 15.001 1.00 89.62 195 THR A CA 1
ATOM 1548 C C . THR A 1 195 ? -9.960 -9.431 15.819 1.00 89.62 195 THR A C 1
ATOM 1550 O O . THR A 1 195 ? -10.561 -8.823 16.704 1.00 89.62 195 THR A O 1
ATOM 1553 N N . GLU A 1 196 ? -8.694 -9.170 15.525 1.00 93.12 196 GLU A N 1
ATOM 1554 C CA . GLU A 1 196 ? -7.911 -8.123 16.178 1.00 93.12 196 GLU A CA 1
ATOM 1555 C C . GLU A 1 196 ? -7.417 -7.135 15.132 1.00 93.12 196 GLU A C 1
ATOM 1557 O O . GLU A 1 196 ? -6.950 -7.526 14.064 1.00 93.12 196 GLU A O 1
ATOM 1562 N N . VAL A 1 197 ? -7.518 -5.845 15.436 1.00 93.88 197 VAL A N 1
ATOM 1563 C CA . VAL A 1 197 ? -7.087 -4.785 14.536 1.00 93.88 197 VAL A CA 1
ATOM 1564 C C . VAL A 1 197 ? -6.108 -3.866 15.248 1.00 93.88 197 VAL A C 1
ATOM 1566 O O . VAL A 1 197 ? -6.385 -3.387 16.346 1.00 93.88 197 VAL A O 1
ATOM 1569 N N . LEU A 1 198 ? -4.960 -3.632 14.621 1.00 93.56 198 LEU A N 1
ATOM 1570 C CA . LEU A 1 198 ? -3.938 -2.711 15.095 1.00 93.56 198 LEU A CA 1
ATOM 1571 C C . LEU A 1 198 ? -3.922 -1.474 14.200 1.00 93.56 198 LEU A C 1
ATOM 1573 O O . LEU A 1 198 ? -3.875 -1.589 12.978 1.00 93.56 198 LEU A O 1
ATOM 1577 N N . GLU A 1 199 ? -3.924 -0.290 14.795 1.00 91.94 199 GLU A N 1
ATOM 1578 C CA . GLU A 1 199 ? -3.652 0.970 14.107 1.00 91.94 199 GLU A CA 1
ATOM 1579 C C . GLU A 1 199 ? -2.296 1.505 14.563 1.00 91.94 199 GLU A C 1
ATOM 1581 O O . GLU A 1 199 ? -2.089 1.758 15.749 1.00 91.94 199 GLU A O 1
ATOM 1586 N N . VAL A 1 200 ? -1.378 1.675 13.611 1.00 88.25 200 VAL A N 1
ATOM 1587 C CA . VAL A 1 200 ? -0.015 2.152 13.870 1.00 88.25 200 VAL A CA 1
ATOM 1588 C C . VAL A 1 200 ? 0.059 3.655 13.625 1.00 88.25 200 VAL A C 1
ATOM 1590 O O . VAL A 1 200 ? -0.312 4.135 12.550 1.00 88.25 200 VAL A O 1
ATOM 1593 N N . ASN A 1 201 ? 0.569 4.390 14.613 1.00 85.62 201 ASN A N 1
ATOM 1594 C CA . ASN A 1 201 ? 0.790 5.831 14.560 1.00 85.62 201 ASN A CA 1
ATOM 1595 C C . ASN A 1 201 ? 2.238 6.179 14.928 1.00 85.62 201 ASN A C 1
ATOM 1597 O O . ASN A 1 201 ? 2.889 5.473 15.695 1.00 85.62 201 ASN A O 1
ATOM 1601 N N . GLY A 1 202 ? 2.727 7.302 14.397 1.00 79.88 202 GLY A N 1
ATOM 1602 C CA . GLY A 1 202 ? 4.068 7.817 14.703 1.00 79.88 202 GLY A CA 1
ATOM 1603 C C . GLY A 1 202 ? 5.204 7.198 13.885 1.00 79.88 202 GLY A C 1
ATOM 1604 O O . GLY A 1 202 ? 6.349 7.586 14.077 1.00 79.88 202 GLY A O 1
ATOM 1605 N N . VAL A 1 203 ? 4.903 6.290 12.948 1.00 84.81 203 VAL A N 1
ATOM 1606 C CA . VAL A 1 203 ? 5.916 5.634 12.108 1.00 84.81 203 VAL A CA 1
ATOM 1607 C C . VAL A 1 203 ? 5.541 5.727 10.627 1.00 84.81 203 VAL A C 1
ATOM 1609 O O . VAL A 1 203 ? 4.543 5.121 10.216 1.00 84.81 203 VAL A O 1
ATOM 1612 N N . PRO A 1 204 ? 6.329 6.433 9.796 1.00 86.56 204 PRO A N 1
ATOM 1613 C CA . PRO A 1 204 ? 6.139 6.454 8.353 1.00 86.56 204 PRO A CA 1
ATOM 1614 C C . PRO A 1 204 ? 6.732 5.182 7.729 1.00 86.56 204 PRO A C 1
ATOM 1616 O O . PRO A 1 204 ? 7.762 5.212 7.071 1.00 86.56 204 PRO A O 1
ATOM 1619 N N . LEU A 1 205 ? 6.079 4.030 7.932 1.00 88.00 205 LEU A N 1
ATOM 1620 C CA . LEU A 1 205 ? 6.579 2.713 7.490 1.00 88.00 205 LEU A CA 1
ATOM 1621 C C . LEU A 1 205 ? 7.077 2.687 6.036 1.00 88.00 205 LEU A C 1
ATOM 1623 O O . LEU A 1 205 ? 8.079 2.048 5.742 1.00 88.00 205 LEU A O 1
ATOM 1627 N N . HIS A 1 206 ? 6.398 3.404 5.141 1.00 89.56 206 HIS A N 1
ATOM 1628 C CA . HIS A 1 206 ? 6.742 3.484 3.723 1.00 89.56 206 HIS A CA 1
ATOM 1629 C C . HIS A 1 206 ? 8.110 4.135 3.449 1.00 89.56 206 HIS A C 1
ATOM 1631 O O . HIS A 1 206 ? 8.740 3.820 2.439 1.00 89.56 206 HIS A O 1
ATOM 1637 N N . GLU A 1 207 ? 8.586 5.023 4.323 1.00 89.69 207 GLU A N 1
ATOM 1638 C CA . GLU A 1 207 ? 9.907 5.655 4.213 1.00 89.69 207 GLU A CA 1
ATOM 1639 C C . GLU A 1 207 ? 11.033 4.669 4.553 1.00 89.69 207 GLU A C 1
ATOM 1641 O O . GLU A 1 207 ? 12.136 4.792 4.031 1.00 89.69 207 GLU A O 1
ATOM 1646 N N . HIS A 1 208 ? 10.735 3.622 5.326 1.00 87.88 208 HIS A N 1
ATOM 1647 C CA . HIS A 1 208 ? 11.689 2.595 5.760 1.00 87.88 208 HIS A CA 1
ATOM 1648 C C . HIS A 1 208 ? 11.769 1.389 4.811 1.00 87.88 208 HIS A C 1
ATOM 1650 O O . HIS A 1 208 ? 12.082 0.269 5.220 1.00 87.88 208 HIS A O 1
ATOM 1656 N N . LEU A 1 209 ? 11.482 1.605 3.525 1.00 89.00 209 LEU A N 1
ATOM 1657 C CA . LEU A 1 209 ? 11.792 0.627 2.489 1.00 89.00 209 LEU A CA 1
ATOM 1658 C C . LEU A 1 209 ? 13.301 0.645 2.224 1.00 89.00 209 LEU A C 1
ATOM 1660 O O . LEU A 1 209 ? 13.801 1.563 1.587 1.00 89.00 209 LEU A O 1
ATOM 1664 N N . HIS A 1 210 ? 14.010 -0.381 2.690 1.00 86.69 210 HIS A N 1
ATOM 1665 C CA . HIS A 1 210 ? 15.447 -0.556 2.458 1.00 86.69 210 HIS A CA 1
ATOM 1666 C C . HIS A 1 210 ? 15.678 -1.634 1.400 1.00 86.69 210 HIS A C 1
ATOM 1668 O O . HIS A 1 210 ? 15.637 -2.824 1.710 1.00 86.69 210 HIS A O 1
ATOM 1674 N N . LEU A 1 211 ? 15.844 -1.225 0.146 1.00 87.19 211 LEU A N 1
ATOM 1675 C CA . LEU A 1 211 ? 16.013 -2.108 -1.008 1.00 87.19 211 LEU A CA 1
ATOM 1676 C C . LEU A 1 211 ? 16.979 -1.435 -1.997 1.00 87.19 211 LEU A C 1
ATOM 1678 O O . LEU A 1 211 ? 16.818 -0.228 -2.204 1.00 87.19 211 LEU A O 1
ATOM 1682 N N . PRO A 1 212 ? 17.923 -2.164 -2.626 1.00 90.62 212 PRO A N 1
ATOM 1683 C CA . PRO A 1 212 ? 18.705 -1.612 -3.726 1.00 90.62 212 PRO A CA 1
ATOM 1684 C C . PRO A 1 212 ? 17.769 -1.069 -4.807 1.00 90.62 212 PRO A C 1
ATOM 1686 O O . PRO A 1 212 ? 16.783 -1.713 -5.184 1.00 90.62 212 PRO A O 1
ATOM 1689 N N . HIS A 1 213 ? 18.034 0.144 -5.279 1.00 92.00 213 HIS A N 1
ATOM 1690 C CA . HIS A 1 213 ? 17.127 0.841 -6.186 1.00 92.00 213 HIS A CA 1
ATOM 1691 C C . HIS A 1 213 ? 16.962 0.097 -7.526 1.00 92.00 213 HIS A C 1
ATOM 1693 O O . HIS A 1 213 ? 15.905 0.169 -8.155 1.00 92.00 213 HIS A O 1
ATOM 1699 N N . GLU A 1 214 ? 17.969 -0.683 -7.912 1.00 92.50 214 GLU A N 1
ATOM 1700 C CA . GLU A 1 214 ? 17.994 -1.579 -9.061 1.00 92.50 214 GLU A CA 1
ATOM 1701 C C . GLU A 1 214 ? 17.018 -2.749 -8.917 1.00 92.50 214 GLU A C 1
ATOM 1703 O O . GLU A 1 214 ? 16.581 -3.284 -9.925 1.00 92.50 214 GLU A O 1
ATOM 1708 N N . GLU A 1 215 ? 16.620 -3.144 -7.705 1.00 92.94 215 GLU A N 1
ATOM 1709 C CA . GLU A 1 215 ? 15.718 -4.282 -7.483 1.00 92.94 215 GLU A CA 1
ATOM 1710 C C . GLU A 1 215 ? 14.237 -3.897 -7.418 1.00 92.94 215 GLU A C 1
ATOM 1712 O O . GLU A 1 215 ? 13.370 -4.772 -7.454 1.00 92.94 215 GLU A O 1
ATOM 1717 N N . VAL A 1 216 ? 13.914 -2.601 -7.355 1.00 95.50 216 VAL A N 1
ATOM 1718 C CA . VAL A 1 216 ? 12.532 -2.113 -7.185 1.00 95.50 216 VAL A CA 1
ATOM 1719 C C . VAL A 1 216 ? 11.604 -2.647 -8.281 1.00 95.50 216 VAL A C 1
ATOM 1721 O O . VAL A 1 216 ? 10.457 -2.995 -7.998 1.00 95.50 216 VAL A O 1
ATOM 1724 N N . HIS A 1 217 ? 12.093 -2.769 -9.519 1.00 94.88 217 HIS A N 1
ATOM 1725 C CA . HIS A 1 217 ? 11.296 -3.220 -10.666 1.00 94.88 217 HIS A CA 1
ATOM 1726 C C . HIS A 1 217 ? 10.729 -4.636 -10.473 1.00 94.88 217 HIS A C 1
ATOM 1728 O O . HIS A 1 217 ? 9.665 -4.947 -11.002 1.00 94.88 217 HIS A O 1
ATOM 1734 N N . ARG A 1 218 ? 11.387 -5.479 -9.662 1.00 94.25 218 ARG A N 1
ATOM 1735 C CA . ARG A 1 218 ? 10.947 -6.854 -9.368 1.00 94.25 218 ARG A CA 1
ATOM 1736 C C . ARG A 1 218 ? 9.618 -6.909 -8.610 1.00 94.25 218 ARG A C 1
ATOM 1738 O O . ARG A 1 218 ? 8.948 -7.936 -8.632 1.00 94.25 218 ARG A O 1
ATOM 1745 N N . TYR A 1 219 ? 9.222 -5.807 -7.975 1.00 96.25 219 TYR A N 1
ATOM 1746 C CA . TYR A 1 219 ? 7.966 -5.680 -7.233 1.00 96.25 219 TYR A CA 1
ATOM 1747 C C . TYR A 1 219 ? 6.852 -4.974 -8.030 1.00 96.25 219 TYR A C 1
ATOM 1749 O O . TYR A 1 219 ? 5.778 -4.677 -7.504 1.00 96.25 219 TYR A O 1
ATOM 1757 N N . PHE A 1 220 ? 7.093 -4.708 -9.315 1.00 97.44 220 PHE A N 1
ATOM 1758 C CA . PHE A 1 220 ? 6.092 -4.251 -10.275 1.00 97.44 220 PHE A CA 1
ATOM 1759 C C . PHE A 1 220 ? 5.847 -5.391 -11.273 1.00 97.44 220 PHE A C 1
ATOM 1761 O O . PHE A 1 220 ? 6.475 -5.419 -12.331 1.00 97.44 220 PHE A O 1
ATOM 1768 N N . PRO A 1 221 ? 4.988 -6.379 -10.944 1.00 95.31 221 PRO A N 1
ATOM 1769 C CA . PRO A 1 221 ? 4.831 -7.597 -11.747 1.00 95.31 221 PRO A CA 1
ATOM 1770 C C . PRO A 1 221 ? 4.444 -7.314 -13.204 1.00 95.31 221 PRO A C 1
ATOM 1772 O O . PRO A 1 221 ? 4.844 -8.044 -14.110 1.00 95.31 221 PRO A O 1
ATOM 1775 N N . GLU A 1 222 ? 3.725 -6.219 -13.453 1.00 97.00 222 GLU A N 1
ATOM 1776 C CA . GLU A 1 222 ? 3.367 -5.771 -14.797 1.00 97.00 222 GLU A CA 1
ATOM 1777 C C . GLU A 1 222 ? 4.563 -5.351 -15.668 1.00 97.00 222 GLU A C 1
ATOM 1779 O O . GLU A 1 222 ? 4.400 -5.216 -16.879 1.00 97.00 222 GLU A O 1
ATOM 1784 N N . PHE A 1 223 ? 5.758 -5.165 -15.097 1.00 97.62 223 PHE A N 1
ATOM 1785 C CA . PHE A 1 223 ? 6.970 -4.829 -15.852 1.00 97.62 223 PHE A CA 1
ATOM 1786 C C . PHE A 1 223 ? 7.654 -6.063 -16.439 1.00 97.62 223 PHE A C 1
ATOM 1788 O O . PHE A 1 223 ? 8.363 -5.934 -17.430 1.00 97.62 223 PHE A O 1
ATOM 1795 N N . PHE A 1 224 ? 7.426 -7.257 -15.882 1.00 94.88 224 PHE A N 1
ATOM 1796 C CA . PHE A 1 224 ? 8.201 -8.456 -16.220 1.00 94.88 224 PHE A CA 1
ATOM 1797 C C . PHE A 1 224 ? 8.107 -8.883 -17.691 1.00 94.88 224 PHE A C 1
ATOM 1799 O O . PHE A 1 224 ? 9.094 -9.323 -18.276 1.00 94.88 224 PHE A O 1
ATOM 1806 N N . ALA A 1 225 ? 6.916 -8.817 -18.290 1.00 95.81 225 ALA A N 1
ATOM 1807 C CA . ALA A 1 225 ? 6.762 -9.177 -19.697 1.00 95.81 225 ALA A CA 1
ATOM 1808 C C . ALA A 1 225 ? 7.280 -8.062 -20.629 1.00 95.81 225 ALA A C 1
ATOM 1810 O O . ALA A 1 225 ? 8.090 -8.381 -21.499 1.00 95.81 225 ALA A O 1
ATOM 1811 N N . PRO A 1 226 ? 6.916 -6.776 -20.434 1.00 96.56 226 PRO A N 1
ATOM 1812 C CA . PRO A 1 226 ? 7.436 -5.685 -21.260 1.00 96.56 226 PRO A CA 1
ATOM 1813 C C . PRO A 1 226 ? 8.945 -5.447 -21.147 1.00 96.56 226 PRO A C 1
ATOM 1815 O O . PRO A 1 226 ? 9.550 -4.984 -22.107 1.00 96.56 226 PRO A O 1
ATOM 1818 N N . SER A 1 227 ? 9.581 -5.764 -20.014 1.00 95.94 227 SER A N 1
ATOM 1819 C CA . SER A 1 227 ? 11.028 -5.568 -19.844 1.00 95.94 227 SER A CA 1
ATOM 1820 C C . SER A 1 227 ? 11.875 -6.437 -20.779 1.00 95.94 227 SER A C 1
ATOM 1822 O O . SER A 1 227 ? 13.029 -6.108 -21.027 1.00 95.94 227 SER A O 1
ATOM 1824 N N . ARG A 1 228 ? 11.307 -7.504 -21.359 1.00 94.75 228 ARG A N 1
ATOM 1825 C CA . ARG A 1 228 ? 11.976 -8.347 -22.369 1.00 94.75 228 ARG A CA 1
ATOM 1826 C C . ARG A 1 228 ? 12.194 -7.646 -23.707 1.00 94.75 228 ARG A C 1
ATOM 1828 O O . ARG A 1 228 ? 13.021 -8.095 -24.488 1.00 94.75 228 ARG A O 1
ATOM 1835 N N . GLU A 1 229 ? 11.450 -6.572 -23.955 1.00 95.94 229 GLU A N 1
ATOM 1836 C CA . GLU A 1 229 ? 11.561 -5.742 -25.158 1.00 95.94 229 GLU A CA 1
ATOM 1837 C C . GLU A 1 229 ? 12.482 -4.526 -24.924 1.00 95.94 229 GLU A C 1
ATOM 1839 O O . GLU A 1 229 ? 12.547 -3.618 -25.750 1.00 95.94 229 GLU A O 1
ATOM 1844 N N . CYS A 1 230 ? 13.173 -4.454 -23.778 1.00 95.81 230 CYS A N 1
ATOM 1845 C CA . CYS A 1 230 ? 14.201 -3.443 -23.541 1.00 95.81 230 CYS A CA 1
ATOM 1846 C C . CYS A 1 230 ? 15.472 -3.759 -24.335 1.00 95.81 230 CYS A C 1
ATOM 1848 O O . CYS A 1 230 ? 15.920 -4.901 -24.370 1.00 95.81 230 CYS A O 1
ATOM 1850 N N . MET A 1 231 ? 16.087 -2.728 -24.922 1.00 93.50 231 MET A N 1
ATOM 1851 C CA . MET A 1 231 ? 17.335 -2.898 -25.677 1.00 93.50 231 MET A CA 1
ATOM 1852 C C . MET A 1 231 ? 18.582 -2.977 -24.781 1.00 93.50 231 MET A C 1
ATOM 1854 O O . MET A 1 231 ? 19.576 -3.596 -25.152 1.00 93.50 231 MET A O 1
ATOM 1858 N N . ALA A 1 232 ? 18.549 -2.320 -23.618 1.00 89.44 232 ALA A N 1
ATOM 1859 C CA . ALA A 1 232 ? 19.633 -2.360 -22.639 1.00 89.44 232 ALA A CA 1
ATOM 1860 C C . ALA A 1 232 ? 19.406 -3.489 -21.626 1.00 89.44 232 ALA A C 1
ATOM 1862 O O . ALA A 1 232 ? 18.322 -3.580 -21.045 1.00 89.44 232 ALA A O 1
ATOM 1863 N N . ASP A 1 233 ? 20.443 -4.293 -21.377 1.00 85.75 233 ASP A N 1
ATOM 1864 C CA . ASP A 1 233 ? 20.402 -5.409 -20.420 1.00 85.75 233 ASP A CA 1
ATOM 1865 C C . ASP A 1 233 ? 20.200 -4.934 -18.967 1.00 85.75 233 ASP A C 1
ATOM 1867 O O . ASP A 1 233 ? 19.604 -5.638 -18.154 1.00 85.75 233 ASP A O 1
ATOM 1871 N N . ASP A 1 234 ? 20.656 -3.722 -18.644 1.00 88.56 234 ASP A N 1
ATOM 1872 C CA . ASP A 1 234 ? 20.577 -3.071 -17.331 1.00 88.56 234 ASP A CA 1
ATOM 1873 C C . ASP A 1 234 ? 19.512 -1.957 -17.278 1.00 88.56 234 ASP A C 1
ATOM 1875 O O . ASP A 1 234 ? 19.601 -1.028 -16.474 1.00 88.56 234 ASP A O 1
ATOM 1879 N N . CYS A 1 235 ? 18.489 -2.030 -18.140 1.00 93.69 235 CYS A N 1
ATOM 1880 C CA . CYS A 1 235 ? 17.438 -1.017 -18.219 1.00 93.69 235 CYS A CA 1
ATOM 1881 C C . CYS A 1 235 ? 16.701 -0.844 -16.879 1.00 93.69 235 CYS A C 1
ATOM 1883 O O . CYS A 1 235 ? 15.990 -1.737 -16.424 1.00 93.69 235 CYS A O 1
ATOM 1885 N N . LEU A 1 236 ? 16.776 0.356 -16.297 1.00 94.31 236 LEU A N 1
ATOM 1886 C CA . LEU A 1 236 ? 16.051 0.729 -15.080 1.00 94.31 236 LEU A CA 1
ATOM 1887 C C . LEU A 1 236 ? 14.669 1.325 -15.372 1.00 94.31 236 LEU A C 1
ATOM 1889 O O . LEU A 1 236 ? 13.967 1.732 -14.448 1.00 94.31 236 LEU A O 1
ATOM 1893 N N . HIS A 1 237 ? 14.255 1.394 -16.636 1.00 96.44 237 HIS A N 1
ATOM 1894 C CA . HIS A 1 237 ? 12.954 1.916 -17.068 1.00 96.44 237 HIS A CA 1
ATOM 1895 C C . HIS A 1 237 ? 12.673 3.372 -16.642 1.00 96.44 237 HIS A C 1
ATOM 1897 O O . HIS A 1 237 ? 11.513 3.753 -16.463 1.00 96.44 237 HIS A O 1
ATOM 1903 N N . LEU A 1 238 ? 13.711 4.195 -16.479 1.00 93.38 238 LEU A N 1
ATOM 1904 C CA . LEU A 1 238 ? 13.610 5.595 -16.058 1.00 93.38 238 LEU A CA 1
ATOM 1905 C C . LEU A 1 238 ? 13.790 6.558 -17.236 1.00 93.38 238 LEU A C 1
ATOM 1907 O O . LEU A 1 238 ? 12.885 7.316 -17.581 1.00 93.38 238 LEU A O 1
ATOM 1911 N N . ARG A 1 239 ? 14.984 6.559 -17.837 1.00 92.06 239 ARG A N 1
ATOM 1912 C CA . ARG A 1 239 ? 15.416 7.545 -18.849 1.00 92.06 239 ARG A CA 1
ATOM 1913 C C . ARG A 1 239 ? 15.788 6.903 -20.181 1.00 92.06 239 ARG A C 1
ATOM 1915 O O . ARG A 1 239 ? 15.944 7.620 -21.160 1.00 92.06 239 ARG A O 1
ATOM 1922 N N . GLU A 1 240 ? 15.897 5.583 -20.213 1.00 93.50 240 GLU A N 1
ATOM 1923 C CA . GLU A 1 240 ? 16.252 4.777 -21.373 1.00 93.50 240 GLU A CA 1
ATOM 1924 C C . GLU A 1 240 ? 15.252 5.008 -22.515 1.00 93.50 240 GLU A C 1
ATOM 1926 O O . GLU A 1 240 ? 14.039 5.075 -22.285 1.00 93.50 240 GLU A O 1
ATOM 1931 N N . GLU A 1 241 ? 15.759 5.176 -23.738 1.00 87.94 241 GLU A N 1
ATOM 1932 C CA . GLU A 1 241 ? 14.950 5.509 -24.918 1.00 87.94 241 GLU A CA 1
ATOM 1933 C C . GLU A 1 241 ? 14.187 4.277 -25.427 1.00 87.94 241 GLU A C 1
ATOM 1935 O O . GLU A 1 241 ? 12.957 4.290 -25.424 1.00 87.94 241 GLU A O 1
ATOM 1940 N N . ASP A 1 242 ? 14.893 3.182 -25.721 1.00 94.00 242 ASP A N 1
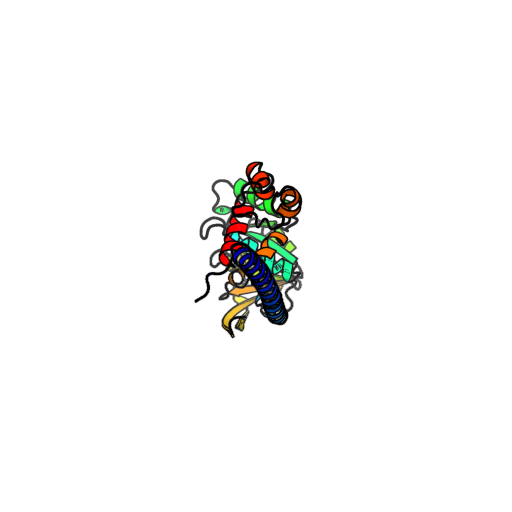ATOM 1941 C CA . ASP A 1 242 ? 14.323 1.921 -26.218 1.00 94.00 242 ASP A CA 1
ATOM 1942 C C . ASP A 1 242 ? 13.928 0.980 -25.065 1.00 94.00 242 ASP A C 1
ATOM 1944 O O . ASP A 1 242 ? 14.596 -0.014 -24.756 1.00 94.00 242 ASP A O 1
ATOM 1948 N N . CYS A 1 243 ? 12.847 1.340 -24.371 1.00 97.69 243 CYS A N 1
ATOM 1949 C CA . CYS A 1 243 ? 12.371 0.655 -23.171 1.00 97.69 243 CYS A CA 1
ATOM 1950 C C . CYS A 1 243 ? 10.963 0.077 -23.368 1.00 97.69 243 CYS A C 1
ATOM 1952 O O . CYS A 1 243 ? 9.978 0.821 -23.416 1.00 97.69 243 CYS A O 1
ATOM 1954 N N . GLY A 1 244 ? 10.851 -1.255 -23.377 1.00 97.75 244 GLY A N 1
ATOM 1955 C CA . GLY A 1 244 ? 9.572 -1.953 -23.520 1.00 97.75 244 GLY A CA 1
ATOM 1956 C C . GLY A 1 244 ? 8.554 -1.627 -22.421 1.00 97.75 244 GLY A C 1
ATOM 1957 O O . GLY A 1 244 ? 7.360 -1.524 -22.695 1.00 97.75 244 GLY A O 1
ATOM 1958 N N . VAL A 1 245 ? 9.005 -1.357 -21.189 1.00 98.12 245 VAL A N 1
ATOM 1959 C CA . VAL A 1 245 ? 8.127 -0.887 -20.098 1.00 98.12 245 VAL A CA 1
ATOM 1960 C C . VAL A 1 245 ? 7.534 0.488 -20.409 1.00 98.12 245 VAL A C 1
ATOM 1962 O O . VAL A 1 245 ? 6.336 0.687 -20.219 1.00 98.12 245 VAL A O 1
ATOM 1965 N N . LYS A 1 246 ? 8.332 1.435 -20.921 1.00 97.81 246 LYS A N 1
ATOM 1966 C CA . LYS A 1 246 ? 7.828 2.763 -21.307 1.00 97.81 246 LYS A CA 1
ATOM 1967 C C . LYS A 1 246 ? 6.850 2.663 -22.478 1.00 97.81 246 LYS A C 1
ATOM 1969 O O . LYS A 1 246 ? 5.790 3.278 -22.409 1.00 97.81 246 LYS A O 1
ATOM 1974 N N . GLN A 1 247 ? 7.140 1.825 -23.475 1.00 98.00 247 GLN A N 1
ATOM 1975 C CA . GLN A 1 247 ? 6.203 1.567 -24.572 1.00 98.00 247 GLN A CA 1
ATOM 1976 C C . GLN A 1 247 ? 4.880 0.980 -24.055 1.00 98.00 247 GLN A C 1
ATOM 1978 O O . GLN A 1 247 ? 3.806 1.462 -24.396 1.00 98.00 247 GLN A O 1
ATOM 1983 N N . ALA A 1 248 ? 4.935 0.011 -23.138 1.00 97.94 248 ALA A N 1
ATOM 1984 C CA . ALA A 1 248 ? 3.739 -0.563 -22.523 1.00 97.94 248 ALA A CA 1
ATOM 1985 C C . ALA A 1 248 ? 2.931 0.455 -21.690 1.00 97.94 248 ALA A C 1
ATOM 1987 O O . ALA A 1 248 ? 1.713 0.306 -21.549 1.00 97.94 248 ALA A O 1
ATOM 1988 N N . VAL A 1 249 ? 3.570 1.495 -21.141 1.00 97.94 249 VAL A N 1
ATOM 1989 C CA . VAL A 1 249 ? 2.873 2.633 -20.514 1.00 97.94 249 VAL A CA 1
ATOM 1990 C C . VAL A 1 249 ? 2.166 3.489 -21.567 1.00 97.94 249 VAL A C 1
ATOM 1992 O O . VAL A 1 249 ? 1.010 3.864 -21.362 1.00 97.94 249 VAL A O 1
ATOM 1995 N N . GLU A 1 250 ? 2.828 3.787 -22.687 1.00 97.38 250 GLU A N 1
ATOM 1996 C CA . GLU A 1 250 ? 2.256 4.557 -23.803 1.00 97.38 250 GLU A CA 1
ATOM 1997 C C . GLU A 1 250 ? 1.060 3.841 -24.445 1.00 97.38 250 GLU A C 1
ATOM 1999 O O . GLU A 1 250 ? 0.027 4.465 -24.696 1.00 97.38 250 GLU A O 1
ATOM 2004 N N . ASP A 1 251 ? 1.147 2.518 -24.592 1.00 97.38 251 ASP A N 1
ATOM 2005 C CA . ASP A 1 251 ? 0.088 1.662 -25.137 1.00 97.38 251 ASP A CA 1
ATOM 2006 C C . ASP A 1 251 ? -1.070 1.430 -24.143 1.00 97.38 251 ASP A C 1
ATOM 2008 O O . ASP A 1 251 ? -2.089 0.818 -24.475 1.00 97.38 251 ASP A O 1
ATOM 2012 N N . GLY A 1 252 ? -0.934 1.899 -22.898 1.00 96.56 252 GLY A N 1
ATOM 2013 C CA . GLY A 1 252 ? -1.939 1.753 -21.844 1.00 96.56 252 GLY A CA 1
ATOM 2014 C C . GLY A 1 252 ? -2.043 0.344 -21.249 1.00 96.56 252 GLY A C 1
ATOM 2015 O O . GLY A 1 252 ? -2.995 0.061 -20.514 1.00 96.56 252 GLY A O 1
ATOM 2016 N N . VAL A 1 253 ? -1.076 -0.532 -21.538 1.00 96.88 253 VAL A N 1
ATOM 2017 C CA . VAL A 1 253 ? -0.939 -1.857 -20.913 1.00 96.88 253 VAL A CA 1
ATOM 2018 C C . VAL A 1 253 ? -0.565 -1.694 -19.439 1.00 96.88 253 VAL A C 1
ATOM 2020 O O . VAL A 1 253 ? -1.196 -2.296 -18.569 1.00 96.88 253 VAL A O 1
ATOM 2023 N N . ILE A 1 254 ? 0.408 -0.825 -19.153 1.00 98.31 254 ILE A N 1
ATOM 2024 C CA . ILE A 1 254 ? 0.786 -0.417 -17.799 1.00 98.31 254 ILE A CA 1
ATOM 2025 C C . ILE A 1 254 ? 0.100 0.907 -17.476 1.00 98.31 254 ILE A C 1
ATOM 2027 O O . ILE A 1 254 ? 0.150 1.875 -18.234 1.00 98.31 254 ILE A O 1
ATOM 2031 N N . ALA A 1 255 ? -0.532 0.984 -16.307 1.00 98.06 255 ALA A N 1
ATOM 2032 C CA . ALA A 1 255 ? -1.136 2.231 -15.871 1.00 98.06 255 ALA A CA 1
ATOM 2033 C C . ALA A 1 255 ? -0.056 3.283 -15.571 1.00 98.06 255 ALA A C 1
ATOM 2035 O O . ALA A 1 255 ? 0.832 3.051 -14.756 1.00 98.06 255 ALA A O 1
ATOM 2036 N N . LYS A 1 256 ? -0.191 4.483 -16.147 1.00 97.62 256 LYS A N 1
ATOM 2037 C CA . LYS A 1 256 ? 0.767 5.592 -15.979 1.00 97.62 256 LYS A CA 1
ATOM 2038 C C . LYS A 1 256 ? 1.183 5.854 -14.524 1.00 97.62 256 LYS A C 1
ATOM 2040 O O . LYS A 1 256 ? 2.363 6.007 -14.245 1.00 97.62 256 LYS A O 1
ATOM 2045 N N . HIS A 1 257 ? 0.229 5.843 -13.590 1.00 96.94 257 HIS A N 1
ATOM 2046 C CA . HIS A 1 257 ? 0.513 6.094 -12.171 1.00 96.94 257 HIS A CA 1
ATOM 2047 C C . HIS A 1 257 ? 1.389 5.014 -11.520 1.00 96.94 257 HIS A C 1
ATOM 2049 O O . HIS A 1 257 ? 2.086 5.319 -10.560 1.00 96.94 257 HIS A O 1
ATOM 2055 N N . ARG A 1 258 ? 1.381 3.775 -12.032 1.00 98.12 258 ARG A N 1
ATOM 2056 C CA . ARG A 1 258 ? 2.257 2.695 -11.553 1.00 98.12 258 ARG A CA 1
ATOM 2057 C C . ARG A 1 258 ? 3.703 2.948 -11.967 1.00 98.12 258 ARG A C 1
ATOM 2059 O O . ARG A 1 258 ? 4.590 2.873 -11.127 1.00 98.12 258 ARG A O 1
ATOM 2066 N N . HIS A 1 259 ? 3.931 3.353 -13.217 1.00 98.38 259 HIS A N 1
ATOM 2067 C CA . HIS A 1 259 ? 5.263 3.754 -13.683 1.00 98.38 259 HIS A CA 1
ATOM 2068 C C . HIS A 1 259 ? 5.761 5.039 -13.004 1.00 98.38 259 HIS A C 1
ATOM 2070 O O . HIS A 1 259 ? 6.890 5.083 -12.527 1.00 98.38 259 HIS A O 1
ATOM 2076 N N . GLU A 1 260 ? 4.905 6.053 -12.846 1.00 97.94 260 GLU A N 1
ATOM 2077 C CA . GLU A 1 260 ? 5.244 7.276 -12.099 1.00 97.94 260 GLU A CA 1
ATOM 2078 C C . GLU A 1 260 ? 5.595 6.990 -10.632 1.00 97.94 260 GLU A C 1
ATOM 2080 O O . GLU A 1 260 ? 6.510 7.598 -10.077 1.00 97.94 260 GLU A O 1
ATOM 2085 N N . SER A 1 261 ? 4.872 6.063 -10.003 1.00 98.12 261 SER A N 1
ATOM 2086 C CA . SER A 1 261 ? 5.148 5.605 -8.644 1.00 98.12 261 SER A CA 1
ATOM 2087 C C . SER A 1 261 ? 6.489 4.882 -8.551 1.00 98.12 261 SER A C 1
ATOM 2089 O O . SER A 1 261 ? 7.322 5.261 -7.730 1.00 98.12 261 SER A O 1
ATOM 2091 N N . TYR A 1 262 ? 6.741 3.927 -9.452 1.00 98.31 262 TYR A N 1
ATOM 2092 C CA . TYR A 1 262 ? 8.026 3.243 -9.583 1.00 98.31 262 TYR A CA 1
ATOM 2093 C C . TYR A 1 262 ? 9.196 4.230 -9.683 1.00 98.31 262 TYR A C 1
ATOM 2095 O O . TYR A 1 262 ? 10.123 4.158 -8.878 1.00 98.31 262 TYR A O 1
ATOM 2103 N N . MET A 1 263 ? 9.119 5.204 -10.599 1.00 97.50 263 MET A N 1
ATOM 2104 C CA . MET A 1 263 ? 10.177 6.205 -10.780 1.00 97.50 263 MET A CA 1
ATOM 2105 C C . MET A 1 263 ? 10.463 6.969 -9.484 1.00 97.50 263 MET A C 1
ATOM 2107 O O . MET A 1 263 ? 11.619 7.090 -9.089 1.00 97.50 263 MET A O 1
ATOM 2111 N N . ARG A 1 264 ? 9.418 7.426 -8.781 1.00 97.19 264 ARG A N 1
ATOM 2112 C CA . ARG A 1 264 ? 9.573 8.132 -7.498 1.00 97.19 264 ARG A CA 1
ATOM 2113 C C . ARG A 1 264 ? 10.184 7.254 -6.413 1.00 97.19 264 ARG A C 1
ATOM 2115 O O . ARG A 1 264 ? 10.911 7.760 -5.564 1.00 97.19 264 ARG A O 1
ATOM 2122 N N . ILE A 1 265 ? 9.868 5.959 -6.405 1.00 97.19 265 ILE A N 1
ATOM 2123 C CA . ILE A 1 265 ? 10.443 5.024 -5.437 1.00 97.19 265 ILE A CA 1
ATOM 2124 C C . ILE A 1 265 ? 11.934 4.852 -5.696 1.00 97.19 265 ILE A C 1
ATOM 2126 O O . ILE A 1 265 ? 12.708 5.002 -4.756 1.00 97.19 265 ILE A O 1
ATOM 2130 N N . VAL A 1 266 ? 12.316 4.600 -6.950 1.00 95.88 266 VAL A N 1
ATOM 2131 C CA . VAL A 1 266 ? 13.716 4.436 -7.360 1.00 95.88 266 VAL A CA 1
ATOM 2132 C C . VAL A 1 266 ? 14.520 5.706 -7.097 1.00 95.88 266 VAL A C 1
ATOM 2134 O O . VAL A 1 266 ? 15.598 5.629 -6.524 1.00 95.88 266 VAL A O 1
ATOM 2137 N N . GLU A 1 267 ? 13.994 6.882 -7.452 1.00 94.06 267 GLU A N 1
ATOM 2138 C CA . GLU A 1 267 ? 14.660 8.165 -7.190 1.00 94.06 267 GLU A CA 1
ATOM 2139 C C . GLU A 1 267 ? 14.884 8.425 -5.698 1.00 94.06 267 GLU A C 1
ATOM 2141 O O . GLU A 1 267 ? 15.916 8.972 -5.335 1.00 94.06 267 GLU A O 1
ATOM 2146 N N . ALA A 1 268 ? 13.950 8.019 -4.835 1.00 92.94 268 ALA A N 1
ATOM 2147 C CA . ALA A 1 268 ? 14.075 8.186 -3.388 1.00 92.94 268 ALA A CA 1
ATOM 2148 C C . ALA A 1 268 ? 14.992 7.147 -2.709 1.00 92.94 268 ALA A C 1
ATOM 2150 O O . ALA A 1 268 ? 15.246 7.272 -1.515 1.00 92.94 268 ALA A O 1
ATOM 2151 N N . LEU A 1 269 ? 15.416 6.100 -3.424 1.00 90.25 269 LEU A N 1
ATOM 2152 C CA . LEU A 1 269 ? 16.337 5.063 -2.931 1.00 90.25 269 LEU A CA 1
ATOM 2153 C C . LEU A 1 269 ? 17.766 5.225 -3.475 1.00 90.25 269 LEU A C 1
ATOM 2155 O O . LEU A 1 269 ? 18.632 4.423 -3.135 1.00 90.25 269 LEU A O 1
ATOM 2159 N N . ARG A 1 270 ? 17.992 6.229 -4.326 1.00 87.44 270 ARG A N 1
ATOM 2160 C CA . ARG A 1 270 ? 19.309 6.639 -4.825 1.00 87.44 270 ARG A CA 1
ATOM 2161 C C . ARG A 1 270 ? 19.946 7.667 -3.904 1.00 87.44 270 ARG A C 1
ATOM 2163 O O . ARG A 1 270 ? 21.189 7.634 -3.803 1.00 87.44 270 ARG A O 1
#

pLDDT: mean 88.36, std 11.53, range [45.03, 98.38]

Sequence (270 aa):
MKDLTKIEQKQLRHLMQERKARLRLEREEEREEEAGAEAEDVSLRESLLRQIAKGVSQLVIVGAFGSPPLAFPTLDRLLILAQREELETLLCLNKIDLLKNRAEAERIARVYRKLDYAVMTTSAATGEGFAELRHKLEQKRSMLVGDCGVGKTALLKALDPYYEQKRTTRDLILSVNSGDQINCSIHEYKLVNATEVLEVNGVPLHEHLHLPHEEVHRYFPEFFAPSRECMADDCLHLREEDCGVKQAVEDGVIAKHRHESYMRIVEALR

Radius of gyration: 24.56 Å; Cα contacts (8 Å, |Δi|>4): 381; chains: 1; bounding box: 88×29×57 Å

Foldseek 3Di:
DDDDDPVRVVVVVVVVVVVVVVVVVVVVVVVVVVVVVVVVLVVPDDFLCCVVCPQFQEEEEFAEPDVVHGDLLLSLLVLVVCVVVVHQYEYEYEDCVPDPDSVVQVVVQVQVVVVVHHYDYYYLVVGPCLVVVCVVQALGAYEYDYDPPSCPVSSQCSNDVCFVVQWDKDWDWDAAPVRDTWIKIWTWGDDPRNGIYIYIPRDSSSLRRQDQLLCLVVSVVLQVVQQVQAPDPSDSVAPRDRGSSVVCCVVVVRPPSSSVSSNVNSVSND

Secondary structure (DSSP, 8-state):
-PPPPHHHHHHHHHHHHHHHHHHHHHHHHHHHHHHHHHHHHHHHSPPHHHHH-TT--EEEEEEESSSS---HHHHHHHHHHHHHTT-EEEEEEE-GGG-SSTHHHHHHHHHHHTTT-EEEE-BTTTTBTHHHHHHHHTT-EEEEE--TTSSHHHHHHHH-TTHHHHEEEEEEEEE-TTS-EEEEEEEEEE-STT-EEEEEES--GGGG----GGGGGGG-GGGTTGGGG-SSTT--SSS-SS-HHHHHHHTTSS-HHHHHHHHHHHHTT-

Mean predicted aligned error: 9.17 Å

Nearest PDB structures (foldseek):
  2rcn-assembly1_A  TM=8.111E-01  e=4.394E-15  Salmonella enterica subsp. enterica serovar Typhimurium str. LT2
  1u0l-assembly3_C  TM=8.082E-01  e=3.510E-14  Thermotoga maritima
  6h4d-assembly1_A  TM=7.854E-01  e=1.611E-10  Pseudomonas aeruginosa PAO1
  6zjo-assembly1_A  TM=7.291E-01  e=1.814E-10  Staphylococcus aureus subsp. aureus USA300_FPR3757
  6zhm-assembly1_A  TM=7.128E-01  e=1.611E-10  Staphylococcus aureus subsp. aureus USA300

Solvent-accessible surface area (backbone atoms only — not comparable to full-atom values): 15206 Å² total; per-residue (Å²): 134,85,80,74,51,78,64,56,53,51,53,52,52,51,56,53,49,54,52,51,54,50,59,47,50,56,52,51,53,53,48,52,51,52,50,49,53,51,50,50,57,60,68,71,48,80,48,66,64,53,72,72,44,68,86,48,56,30,40,33,41,36,39,14,46,59,75,51,60,64,54,54,47,52,54,52,37,42,49,48,53,32,59,76,68,71,38,47,57,36,40,36,40,21,34,49,81,65,44,95,54,61,65,56,59,54,57,55,43,48,58,49,40,76,71,73,43,48,61,48,60,28,14,58,91,79,54,47,48,46,73,60,49,53,62,76,43,58,62,29,32,33,35,42,43,63,62,85,67,32,41,69,70,47,41,48,42,65,73,33,87,58,38,81,82,56,46,46,78,48,78,43,80,43,72,46,96,89,74,50,76,45,60,33,41,34,40,40,32,71,56,71,76,74,14,32,40,34,41,66,40,75,63,70,66,46,76,69,68,86,60,65,42,88,56,56,61,76,72,38,72,83,39,64,70,34,49,74,60,32,75,51,96,82,67,82,76,76,81,68,83,64,29,22,43,56,50,33,34,74,73,60,76,36,58,60,65,59,56,54,21,50,50,54,51,36,64,74,51,109